Protein AF-A0A086Q172-F1 (afdb_monomer)

InterPro domains:
  IPR006786 Pinin/SDK/MemA protein [PF04696] (101-185)

pLDDT: mean 74.99, std 24.41, range [27.67, 98.06]

Radius of gyration: 37.82 Å; Cα contacts (8 Å, |Δi|>4): 2; chains: 1; bounding box: 77×48×111 Å

Sequence (189 aa):
MSESRLRQEIRKLVTEQRQLNRRLQQQRRPPGELFSLDKPEASAPSLPQKRELDASSELPQLPVQTPLGNSAEVAADRVTYSFEGEEFQVEKRPKLEAPDEKTATRNRRMFGALAGHLQRAKRQLLMEQSTDLAHKQKQQEERVAQKLAMSQKNIAKIARLEWEERRQQEQLRLEEVSTELSNKENELM

Organism: NCBI:txid943118

Mean predicted aligned error: 21.92 Å

Foldseek 3Di:
DDVVVVVVVVVVVVVVVVVVVVVVVVVPDDPDDPDDPDDDDDDDDDDDDDDDDDDDDDDDDDDDDDDDDDDDDDDDDDPPPPPPPDDPCPPPPPPDPDPDPVVVVVVCVVVVVVVVVVVVVVVVVVVVVVVVVVVVVVVVVVVVVVVVVVVVVVVVVVVVVVVVVVVVVVVVVVVVVVVVVVVVVVVVD

Structure (mmCIF, N/CA/C/O backbone):
data_AF-A0A086Q172-F1
#
_entry.id   AF-A0A086Q172-F1
#
loop_
_atom_site.group_PDB
_atom_site.id
_atom_site.type_symbol
_atom_site.label_atom_id
_atom_site.label_alt_id
_atom_site.label_comp_id
_atom_site.label_asym_id
_atom_site.label_entity_id
_atom_site.label_seq_id
_atom_site.pdbx_PDB_ins_code
_atom_site.Cartn_x
_atom_site.Cartn_y
_atom_site.Cartn_z
_atom_site.occupancy
_atom_site.B_iso_or_equiv
_atom_site.auth_seq_id
_atom_site.auth_comp_id
_atom_site.auth_asym_id
_atom_site.auth_atom_id
_atom_site.pdbx_PDB_model_num
ATOM 1 N N . MET A 1 1 ? -1.529 10.348 36.010 1.00 57.88 1 MET A N 1
ATOM 2 C CA . MET A 1 1 ? -1.080 11.341 35.004 1.00 57.88 1 MET A CA 1
ATOM 3 C C . MET A 1 1 ? -1.837 12.634 35.260 1.00 57.88 1 MET A C 1
ATOM 5 O O . MET A 1 1 ? -3.053 12.570 35.330 1.00 57.88 1 MET A O 1
ATOM 9 N N . SER A 1 2 ? -1.169 13.772 35.474 1.00 83.75 2 SER A N 1
ATOM 10 C CA . SER A 1 2 ? -1.882 15.039 35.698 1.00 83.75 2 SER A CA 1
ATOM 11 C C . SER A 1 2 ? -2.510 15.535 34.390 1.00 83.75 2 SER A C 1
ATOM 13 O O . SER A 1 2 ? -1.873 15.469 33.337 1.00 83.75 2 SER A O 1
ATOM 15 N N . GLU A 1 3 ? -3.738 16.056 34.434 1.00 87.81 3 GLU A N 1
ATOM 16 C CA . GLU A 1 3 ? -4.439 16.576 33.244 1.00 87.81 3 GLU A CA 1
ATOM 17 C C . GLU A 1 3 ? -3.629 17.637 32.485 1.00 87.81 3 GLU A C 1
ATOM 19 O O . GLU A 1 3 ? -3.693 17.742 31.261 1.00 87.81 3 GLU A O 1
ATOM 24 N N . SER A 1 4 ? -2.817 18.406 33.211 1.00 87.62 4 SER A N 1
ATOM 25 C CA . SER A 1 4 ? -1.890 19.385 32.650 1.00 87.62 4 SER A CA 1
ATOM 26 C C . SER A 1 4 ? -0.847 18.752 31.726 1.00 87.62 4 SER A C 1
ATOM 28 O O . SER A 1 4 ? -0.579 19.291 30.652 1.00 87.62 4 SER A O 1
ATOM 30 N N . ARG A 1 5 ? -0.302 17.586 32.096 1.00 89.31 5 ARG A N 1
ATOM 31 C CA . ARG A 1 5 ? 0.654 16.836 31.270 1.00 89.31 5 ARG A CA 1
ATOM 32 C C . ARG A 1 5 ? -0.03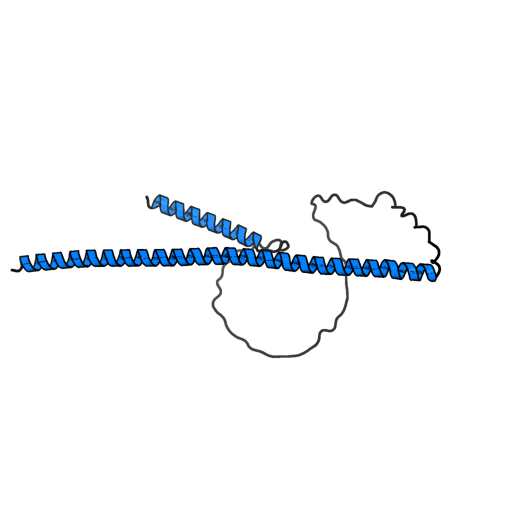8 16.247 30.048 1.00 89.31 5 ARG A C 1
ATOM 34 O O . ARG A 1 5 ? 0.473 16.408 28.950 1.00 89.31 5 ARG A O 1
ATOM 41 N N . LEU A 1 6 ? -1.244 15.696 30.207 1.00 91.19 6 LEU A N 1
ATOM 42 C CA . LEU A 1 6 ? -2.030 15.177 29.081 1.00 91.19 6 LEU A CA 1
ATOM 43 C C . LEU A 1 6 ? -2.327 16.269 28.039 1.00 91.19 6 LEU A C 1
ATOM 45 O O . LEU A 1 6 ? -2.132 16.064 26.844 1.00 91.19 6 LEU A O 1
ATOM 49 N N . ARG A 1 7 ? -2.736 17.465 28.478 1.00 92.88 7 ARG A N 1
ATOM 50 C CA . ARG A 1 7 ? -2.986 18.606 27.578 1.00 92.88 7 ARG A CA 1
ATOM 51 C C . ARG A 1 7 ? -1.714 19.080 26.868 1.00 92.88 7 ARG A C 1
ATOM 53 O O . ARG A 1 7 ? -1.791 19.509 25.717 1.00 92.88 7 ARG A O 1
ATOM 60 N N . GLN A 1 8 ? -0.556 19.013 27.525 1.00 93.62 8 GLN A N 1
ATOM 61 C CA . GLN A 1 8 ? 0.736 19.322 26.901 1.00 93.62 8 GLN A CA 1
ATOM 62 C C . GLN A 1 8 ? 1.137 18.257 25.873 1.00 93.62 8 GLN A C 1
ATOM 64 O O . GLN A 1 8 ? 1.567 18.617 24.778 1.00 93.62 8 GLN A O 1
ATOM 69 N N . GLU A 1 9 ? 0.933 16.978 26.188 1.00 95.38 9 GLU A N 1
ATOM 70 C CA . GLU A 1 9 ? 1.160 15.845 25.284 1.00 95.38 9 GLU A CA 1
ATOM 71 C C . GLU A 1 9 ? 0.301 15.977 24.019 1.00 95.38 9 GLU A C 1
ATOM 73 O O . GLU A 1 9 ? 0.814 15.922 22.906 1.00 95.38 9 GLU A O 1
ATOM 78 N N . ILE A 1 10 ? -0.995 16.266 24.181 1.00 94.81 10 ILE A N 1
ATOM 79 C CA . ILE A 1 10 ? -1.927 16.468 23.063 1.00 94.81 10 ILE A CA 1
ATOM 80 C C . ILE A 1 10 ? -1.463 17.628 22.179 1.00 94.81 10 ILE A C 1
ATOM 82 O O . ILE A 1 10 ? -1.445 17.502 20.956 1.00 94.81 10 ILE A O 1
ATOM 86 N N . ARG A 1 11 ? -1.044 18.755 22.769 1.00 96.00 11 ARG A N 1
ATOM 87 C CA . ARG A 1 11 ? -0.521 19.891 21.990 1.00 96.00 11 ARG A CA 1
ATOM 88 C C . ARG A 1 11 ? 0.730 19.506 21.202 1.00 96.00 11 ARG A C 1
ATOM 90 O O . ARG A 1 11 ? 0.803 19.837 20.021 1.00 96.00 11 ARG A O 1
ATOM 97 N N . LYS A 1 12 ? 1.671 18.786 21.822 1.00 96.88 12 LYS A N 1
ATOM 98 C CA . LYS A 1 12 ? 2.878 18.285 21.144 1.00 96.88 12 LYS A CA 1
ATOM 99 C C . LYS A 1 12 ? 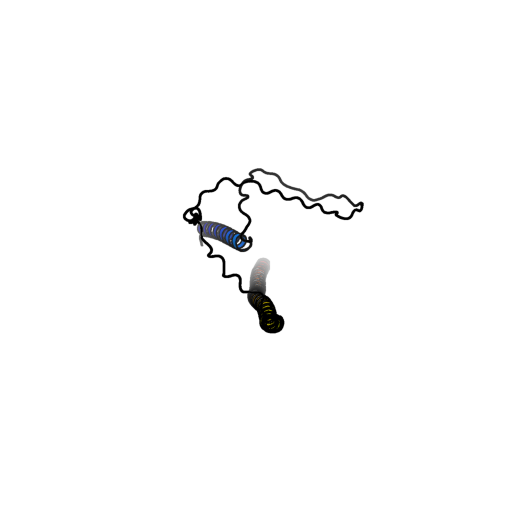2.515 17.366 19.977 1.00 96.88 12 LYS A C 1
ATOM 101 O O . LYS A 1 12 ? 2.917 17.642 18.847 1.00 96.88 12 LYS A O 1
ATOM 106 N N . LEU A 1 13 ? 1.659 16.374 20.207 1.00 96.75 13 LEU A N 1
ATOM 107 C CA . LEU A 1 13 ? 1.215 15.436 19.172 1.00 96.75 13 LEU A CA 1
ATOM 108 C C . LEU A 1 13 ? 0.495 16.140 18.012 1.00 96.75 13 LEU A C 1
ATOM 110 O O . LEU A 1 13 ? 0.742 15.825 16.850 1.00 96.75 13 LEU A O 1
ATOM 114 N N . VAL A 1 14 ? -0.338 17.146 18.291 1.00 96.94 14 VAL A N 1
ATOM 115 C CA . VAL A 1 14 ? -0.997 17.951 17.247 1.00 96.94 14 VAL A CA 1
ATOM 116 C C . VAL A 1 14 ? 0.027 18.738 16.422 1.00 96.94 14 VAL A C 1
ATOM 118 O O . VAL A 1 14 ? -0.105 18.834 15.198 1.00 96.94 14 VAL A O 1
ATOM 121 N N . THR A 1 15 ? 1.065 19.296 17.054 1.00 95.88 15 THR A N 1
ATOM 122 C CA . THR A 1 15 ? 2.131 19.998 16.322 1.00 95.88 15 THR A CA 1
ATOM 123 C C . THR A 1 15 ? 2.968 19.051 15.465 1.00 95.88 15 THR A C 1
ATOM 125 O O . THR A 1 15 ? 3.235 19.368 14.304 1.00 95.88 15 THR A O 1
ATOM 128 N N . GLU A 1 16 ? 3.305 17.869 15.978 1.00 96.44 16 GLU A N 1
AT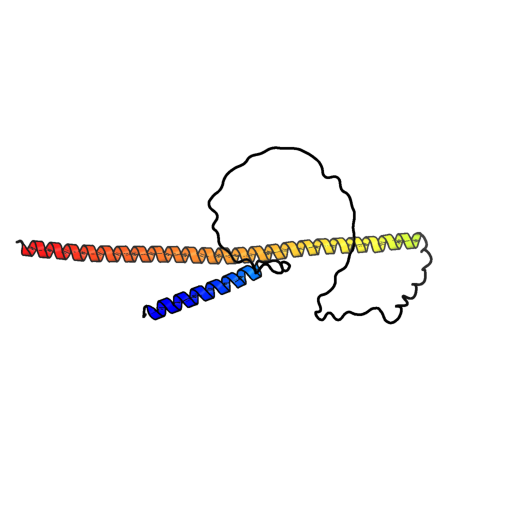OM 129 C CA . GLU A 1 16 ? 4.032 16.836 15.236 1.00 96.44 16 GLU A CA 1
ATOM 130 C C . GLU A 1 16 ? 3.214 16.327 14.048 1.00 96.44 16 GLU A C 1
ATOM 132 O O . GLU A 1 16 ? 3.714 16.273 12.925 1.00 96.44 16 GLU A O 1
ATOM 137 N N . GLN A 1 17 ? 1.921 16.063 14.247 1.00 94.75 17 GLN A N 1
ATOM 138 C CA . GLN A 1 17 ? 1.023 15.639 13.175 1.00 94.75 17 GLN A CA 1
ATOM 139 C C . GLN A 1 17 ? 0.923 16.695 12.064 1.00 94.75 17 GLN A C 1
ATOM 141 O O . GLN A 1 17 ? 0.958 16.355 10.879 1.00 94.75 17 GLN A O 1
ATOM 146 N N . ARG A 1 18 ? 0.853 17.989 12.413 1.00 94.69 18 ARG A N 1
ATOM 147 C CA . ARG A 1 18 ? 0.876 19.078 11.419 1.00 94.69 18 ARG A CA 1
ATOM 148 C C . ARG A 1 18 ? 2.189 19.116 10.640 1.00 94.69 18 ARG A C 1
ATOM 150 O O . ARG A 1 18 ? 2.161 19.309 9.425 1.00 94.69 18 ARG A O 1
ATOM 157 N N . GLN A 1 19 ? 3.326 18.927 11.306 1.00 94.75 19 GLN A N 1
ATOM 158 C CA . GLN A 1 19 ? 4.632 18.891 10.641 1.00 94.75 19 GLN A CA 1
ATOM 159 C C . GLN A 1 19 ? 4.766 17.685 9.705 1.00 94.75 19 GLN A C 1
ATOM 161 O O . GLN A 1 19 ? 5.226 17.838 8.573 1.00 94.75 19 GLN A O 1
ATOM 166 N N . LEU A 1 20 ? 4.314 16.506 10.137 1.00 94.06 20 LEU A N 1
ATOM 167 C CA . LEU A 1 20 ? 4.306 15.298 9.312 1.00 94.06 20 LEU A CA 1
ATOM 168 C C . LEU A 1 20 ? 3.402 15.460 8.087 1.00 94.06 20 LEU A C 1
ATOM 170 O O . LEU A 1 20 ? 3.830 15.149 6.978 1.00 94.06 20 LEU A O 1
ATOM 174 N N . ASN A 1 21 ? 2.207 16.034 8.253 1.00 92.19 21 ASN A N 1
ATOM 175 C CA . ASN A 1 21 ? 1.320 16.336 7.129 1.00 92.19 21 ASN A CA 1
ATOM 176 C C . ASN A 1 21 ? 1.948 17.327 6.139 1.00 92.19 21 ASN A C 1
ATOM 178 O O . ASN A 1 21 ? 1.853 17.113 4.933 1.00 92.19 21 ASN A O 1
ATOM 182 N N . ARG A 1 22 ? 2.652 18.365 6.616 1.00 88.81 22 ARG A N 1
ATOM 183 C CA . ARG A 1 22 ? 3.398 19.284 5.735 1.00 88.81 22 ARG A CA 1
ATOM 184 C C . ARG A 1 22 ? 4.485 18.559 4.941 1.00 88.81 22 ARG A C 1
ATOM 186 O O . ARG A 1 22 ? 4.576 18.758 3.734 1.00 88.81 22 ARG A O 1
ATOM 193 N N . ARG A 1 23 ? 5.270 17.687 5.582 1.00 89.38 23 ARG A N 1
ATOM 194 C CA . ARG A 1 23 ? 6.308 16.890 4.899 1.00 89.38 23 ARG A CA 1
ATOM 195 C C . ARG A 1 23 ? 5.710 15.946 3.857 1.00 89.38 23 ARG A C 1
ATOM 197 O O . ARG A 1 23 ? 6.246 15.815 2.763 1.00 89.38 23 ARG A O 1
ATOM 204 N N . LEU A 1 24 ? 4.580 15.320 4.172 1.00 87.44 24 LEU A N 1
ATOM 205 C CA . LEU A 1 24 ? 3.909 14.387 3.269 1.00 87.44 24 LEU A CA 1
ATOM 206 C C . LEU A 1 24 ? 3.298 15.108 2.056 1.00 87.44 24 LEU A C 1
ATOM 208 O O . LEU A 1 24 ? 3.346 14.594 0.942 1.00 87.44 24 LEU A O 1
ATOM 212 N N . GLN A 1 25 ? 2.795 16.331 2.247 1.00 80.31 25 GLN A N 1
ATOM 213 C CA . GLN A 1 25 ? 2.356 17.203 1.152 1.00 80.31 25 GLN A CA 1
ATOM 214 C C . GLN A 1 25 ? 3.525 17.681 0.281 1.00 80.31 25 GLN A C 1
ATOM 216 O O . GLN A 1 25 ? 3.387 17.728 -0.937 1.00 80.31 25 GLN A O 1
ATOM 221 N N . GLN A 1 26 ? 4.685 17.977 0.877 1.00 76.06 26 GLN A N 1
ATOM 222 C CA . GLN A 1 26 ? 5.902 18.327 0.134 1.00 76.06 26 GLN A CA 1
ATOM 223 C C . GLN A 1 26 ? 6.423 17.159 -0.714 1.00 76.06 26 GLN A C 1
ATOM 225 O O . GLN A 1 26 ? 6.884 17.384 -1.824 1.00 76.06 26 GLN A O 1
ATOM 230 N N . GLN A 1 27 ? 6.294 15.915 -0.241 1.00 71.06 27 GLN A N 1
ATOM 231 C CA . GLN A 1 27 ? 6.660 14.720 -1.016 1.00 71.06 27 GLN A CA 1
ATOM 232 C C . GLN A 1 27 ? 5.668 14.389 -2.143 1.00 71.06 27 GLN A C 1
ATOM 234 O O . GLN A 1 27 ? 6.033 13.702 -3.092 1.00 71.06 27 GLN A O 1
ATOM 239 N N . ARG A 1 28 ? 4.413 14.849 -2.039 1.00 64.38 28 ARG A N 1
ATOM 240 C CA . ARG A 1 28 ? 3.369 14.629 -3.054 1.00 64.38 28 ARG A CA 1
ATOM 241 C C . ARG A 1 28 ? 3.310 15.707 -4.136 1.00 64.38 28 ARG A C 1
ATOM 243 O O . ARG A 1 28 ? 2.594 15.509 -5.113 1.00 64.38 28 ARG A O 1
ATOM 250 N N . ARG A 1 29 ? 4.018 16.832 -3.988 1.00 50.56 29 ARG A N 1
ATOM 251 C CA . ARG A 1 29 ? 4.082 17.849 -5.044 1.00 50.56 29 ARG A CA 1
ATOM 252 C C . ARG A 1 29 ? 5.172 17.483 -6.058 1.00 50.56 29 ARG A C 1
ATOM 254 O O . ARG A 1 29 ? 6.302 17.231 -5.641 1.00 50.56 29 ARG A O 1
ATOM 261 N N . PRO A 1 30 ? 4.869 17.451 -7.368 1.00 46.50 30 PRO A N 1
ATOM 262 C CA . PRO A 1 30 ? 5.903 17.317 -8.385 1.00 46.50 30 PRO A CA 1
ATOM 263 C C . PRO A 1 30 ? 6.864 18.518 -8.298 1.00 46.50 30 PRO A C 1
ATOM 265 O O . PRO A 1 30 ? 6.436 19.623 -7.945 1.00 46.50 30 PRO A O 1
ATOM 268 N N . PRO A 1 31 ? 8.163 18.332 -8.586 1.00 46.12 31 PRO A N 1
ATOM 269 C CA . PRO A 1 31 ? 9.143 19.407 -8.523 1.00 46.12 31 PRO A CA 1
ATOM 270 C C . PRO A 1 31 ? 8.872 20.373 -9.684 1.00 46.12 31 PRO A C 1
ATOM 272 O O . PRO A 1 31 ? 9.278 20.114 -10.812 1.00 46.12 31 PRO A O 1
ATOM 275 N N . GLY A 1 32 ? 8.130 21.454 -9.433 1.00 49.00 32 GLY A N 1
ATOM 276 C CA . GLY A 1 32 ? 7.813 22.435 -10.475 1.00 49.00 32 GLY A CA 1
ATOM 277 C C . GLY A 1 32 ? 6.898 23.594 -10.080 1.00 49.00 32 GLY A C 1
ATOM 278 O O . GLY A 1 32 ? 7.011 24.658 -10.675 1.00 49.00 32 GLY A O 1
ATOM 279 N N . GLU A 1 33 ? 6.043 23.463 -9.063 1.00 46.56 33 GLU A N 1
ATOM 280 C CA . GLU A 1 33 ? 5.156 24.570 -8.671 1.00 46.56 33 GLU A CA 1
ATOM 281 C C . GLU A 1 33 ? 5.748 25.388 -7.521 1.00 46.56 33 GLU A C 1
ATOM 283 O O . GLU A 1 33 ? 5.563 25.116 -6.331 1.00 46.56 33 GLU A O 1
ATOM 288 N N . LEU A 1 34 ? 6.505 26.406 -7.919 1.00 47.47 34 LEU A N 1
ATOM 289 C CA . LEU A 1 34 ? 6.898 27.525 -7.081 1.00 47.47 34 LEU A CA 1
ATOM 290 C C . LEU A 1 34 ? 5.658 28.359 -6.711 1.00 47.47 34 LEU A C 1
ATOM 292 O O . LEU A 1 34 ? 4.955 28.856 -7.578 1.00 47.47 34 LEU A O 1
ATOM 296 N N . PHE A 1 35 ? 5.461 28.515 -5.401 1.00 42.03 35 PHE A N 1
ATOM 297 C CA . PHE A 1 35 ? 4.709 29.568 -4.710 1.00 42.03 35 PHE A CA 1
ATOM 298 C C . PHE A 1 35 ? 3.233 29.816 -5.078 1.00 42.03 35 PHE A C 1
ATOM 300 O O . PHE A 1 35 ? 2.871 30.415 -6.080 1.00 42.03 35 PHE A O 1
ATOM 307 N N . SER A 1 36 ? 2.374 29.535 -4.099 1.00 36.31 36 SER A N 1
ATOM 308 C CA . SER A 1 36 ? 1.265 30.426 -3.738 1.00 36.31 36 SER A CA 1
ATOM 309 C C . SER A 1 36 ? 1.063 30.329 -2.229 1.00 36.31 36 SER A C 1
ATOM 311 O O . SER A 1 36 ? 0.204 29.605 -1.729 1.00 36.31 36 SER A O 1
ATOM 313 N N . LEU A 1 37 ? 1.947 31.002 -1.495 1.00 48.59 37 LEU A N 1
ATOM 314 C CA . LEU A 1 37 ? 1.669 31.450 -0.140 1.00 48.59 37 LEU A CA 1
ATOM 315 C C . LEU A 1 37 ? 1.483 32.959 -0.253 1.00 48.59 37 LEU A C 1
ATOM 317 O O . LEU A 1 37 ? 2.464 33.682 -0.221 1.00 48.59 37 LEU A O 1
ATOM 321 N N . ASP A 1 38 ? 0.251 33.371 -0.536 1.00 42.94 38 ASP A N 1
ATOM 322 C CA . ASP A 1 38 ? -0.362 34.577 0.019 1.00 42.94 38 ASP A CA 1
ATOM 323 C C . ASP A 1 38 ? -1.797 34.695 -0.495 1.00 42.94 38 ASP A C 1
ATOM 325 O O . ASP A 1 38 ? -2.062 35.090 -1.628 1.00 42.94 38 ASP A O 1
ATOM 329 N N . LYS A 1 39 ? -2.747 34.339 0.373 1.00 32.75 39 LYS A N 1
ATOM 330 C CA . LYS A 1 39 ? -4.047 35.005 0.406 1.00 32.75 39 LYS A CA 1
ATOM 331 C C . LYS A 1 39 ? -4.615 34.920 1.827 1.00 32.75 39 LYS A C 1
ATOM 333 O O . LYS A 1 39 ? -4.915 33.813 2.282 1.00 32.75 39 LYS A O 1
ATOM 338 N N . PRO A 1 40 ? -4.719 36.041 2.561 1.00 52.12 40 PRO A N 1
ATOM 339 C CA . PRO A 1 40 ? -5.592 36.129 3.717 1.00 52.12 40 PRO A CA 1
ATOM 340 C C . PRO A 1 40 ? -7.039 36.351 3.241 1.00 52.12 40 PRO A C 1
ATOM 342 O O . PRO A 1 40 ? -7.278 36.619 2.070 1.00 52.12 40 PRO A O 1
ATOM 345 N N . GLU A 1 41 ? -7.971 36.271 4.186 1.00 31.97 41 GLU A N 1
ATOM 346 C CA . GLU A 1 41 ? -9.423 36.485 4.064 1.00 31.97 41 GLU A CA 1
ATOM 347 C C . GLU A 1 41 ? -10.297 35.254 3.795 1.00 31.97 41 GLU A C 1
ATOM 349 O O . GLU A 1 41 ? -10.439 34.730 2.694 1.00 31.97 41 GLU A O 1
ATOM 354 N N . ALA A 1 42 ? -10.902 34.810 4.900 1.00 40.50 42 ALA A N 1
ATOM 355 C CA . ALA A 1 42 ? -12.348 34.754 5.089 1.00 40.50 42 ALA A CA 1
ATOM 356 C C . ALA A 1 42 ? -13.209 34.667 3.818 1.00 40.50 42 ALA A C 1
ATOM 358 O O . ALA A 1 42 ? -13.403 35.645 3.111 1.00 40.50 42 ALA A O 1
ATOM 359 N N . SER A 1 43 ? -13.855 33.525 3.616 1.00 36.12 43 SER A N 1
ATOM 360 C CA . SER A 1 43 ? -15.305 33.374 3.797 1.00 36.12 43 SER A CA 1
ATOM 361 C C . SER A 1 43 ? -15.710 31.983 3.301 1.00 36.12 43 SER A C 1
ATOM 363 O O . SER A 1 43 ? -15.089 31.419 2.401 1.00 36.12 43 SER A O 1
ATOM 365 N N . ALA A 1 44 ? -16.705 31.394 3.955 1.00 46.62 44 ALA A N 1
ATOM 366 C CA . ALA A 1 44 ? -17.217 30.053 3.687 1.00 46.62 44 ALA A CA 1
ATOM 367 C C . ALA A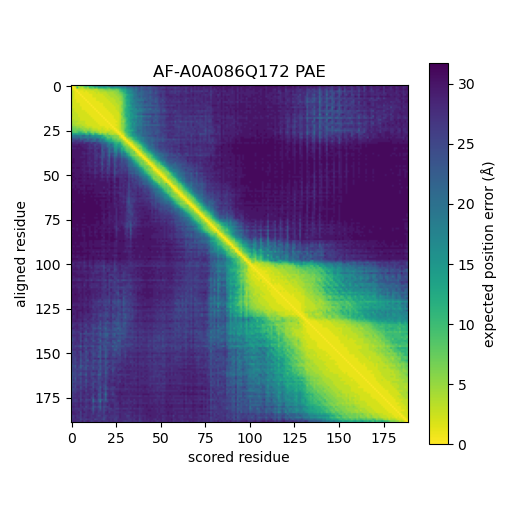 1 44 ? -17.686 29.864 2.229 1.00 46.62 44 ALA A C 1
ATOM 369 O O . ALA A 1 44 ? -18.050 30.837 1.571 1.00 46.62 44 ALA A O 1
ATOM 370 N N . PRO A 1 45 ? -17.832 28.606 1.772 1.00 40.38 45 PRO A N 1
ATOM 371 C CA . PRO A 1 45 ? -18.877 28.329 0.800 1.00 40.38 45 PRO A CA 1
ATOM 372 C C . PRO A 1 45 ? -19.774 27.161 1.220 1.00 40.38 45 PRO A C 1
ATOM 374 O O . PRO A 1 45 ? -19.349 26.038 1.488 1.00 40.38 45 PRO A O 1
ATOM 377 N N . SER A 1 46 ? -21.055 27.500 1.246 1.00 34.75 46 SER A N 1
ATOM 378 C CA . SER A 1 46 ? -22.233 26.649 1.200 1.00 34.75 46 SER A CA 1
ATOM 379 C C . SER A 1 46 ? -22.315 25.798 -0.078 1.00 34.75 46 SER A C 1
ATOM 381 O O . SER A 1 46 ? -21.727 26.121 -1.107 1.00 34.75 46 SER A O 1
ATOM 383 N N . LEU A 1 47 ? -23.111 24.732 0.024 1.00 36.69 47 LEU A N 1
ATOM 384 C CA . LEU A 1 47 ? -23.508 23.749 -0.994 1.00 36.69 47 LEU A CA 1
ATOM 385 C C . LEU A 1 47 ? -24.207 24.331 -2.267 1.00 36.69 47 LEU A C 1
ATOM 387 O O . LEU A 1 47 ? -24.506 25.523 -2.311 1.00 36.69 47 LEU A O 1
ATOM 391 N N . PRO A 1 48 ? -24.466 23.495 -3.305 1.00 49.69 48 PRO A N 1
ATOM 392 C CA . PRO A 1 48 ? -24.333 23.811 -4.730 1.00 49.69 48 PRO A CA 1
ATOM 393 C C . PRO A 1 48 ? -25.668 24.047 -5.450 1.00 49.69 48 PRO A C 1
ATOM 395 O O . PRO A 1 48 ? -26.683 23.471 -5.067 1.00 49.69 48 PRO A O 1
ATOM 398 N N . GLN A 1 49 ? -25.654 24.761 -6.583 1.00 32.88 49 GLN A N 1
ATOM 399 C CA . GLN A 1 49 ? -26.757 24.723 -7.554 1.00 32.88 49 GLN A CA 1
ATOM 400 C C . GLN A 1 49 ? -26.300 24.878 -9.017 1.00 32.88 49 GLN A C 1
ATOM 402 O O . GLN A 1 49 ? -25.724 25.887 -9.404 1.00 32.88 49 GLN A O 1
ATOM 407 N N . LYS A 1 50 ? -26.630 23.834 -9.795 1.00 36.38 50 LYS A N 1
ATOM 408 C CA . LYS A 1 50 ? -27.328 23.821 -11.099 1.00 36.38 50 LYS A CA 1
ATOM 409 C C . LYS A 1 50 ? -26.975 24.863 -12.178 1.00 36.38 50 LYS A C 1
ATOM 411 O O . LYS A 1 50 ? -27.272 26.041 -12.016 1.00 36.38 50 LYS A O 1
ATOM 416 N N . ARG A 1 51 ? -26.584 24.344 -13.353 1.00 31.42 51 ARG A N 1
ATOM 417 C CA . ARG A 1 51 ? -27.135 24.582 -14.720 1.00 31.42 51 ARG A CA 1
ATOM 418 C C . ARG A 1 51 ? -26.238 23.816 -15.708 1.00 31.42 51 ARG A C 1
ATOM 420 O O . ARG A 1 51 ? -25.031 24.001 -15.675 1.00 31.42 51 ARG A O 1
ATOM 427 N N . GLU A 1 52 ? -26.686 22.691 -16.257 1.00 30.80 52 GLU A N 1
ATOM 428 C CA . GLU A 1 52 ? -27.522 22.506 -17.464 1.00 30.80 52 GLU A CA 1
ATOM 429 C C . GLU A 1 52 ? -26.865 22.921 -18.791 1.00 30.80 52 GLU A C 1
ATOM 431 O O . GLU A 1 52 ? -26.175 23.931 -18.885 1.00 30.80 52 GLU A O 1
ATOM 436 N N . LEU A 1 53 ? -27.057 22.017 -19.754 1.00 37.78 53 LEU A N 1
ATOM 437 C CA . LEU A 1 53 ? -26.426 21.833 -21.058 1.00 37.78 53 LEU A CA 1
ATOM 438 C C . LEU A 1 53 ? -26.888 22.855 -22.109 1.00 37.78 53 LEU A C 1
ATOM 440 O O . LEU A 1 53 ? -28.025 23.304 -22.052 1.00 37.78 53 LEU A O 1
ATOM 444 N N . ASP A 1 54 ? -26.011 23.162 -23.073 1.00 27.67 54 ASP A N 1
ATOM 445 C CA . ASP A 1 54 ? -26.188 22.934 -24.530 1.00 27.67 54 ASP A CA 1
ATOM 446 C C . ASP A 1 54 ? -25.153 23.781 -25.309 1.00 27.67 54 ASP A C 1
ATOM 448 O O . ASP A 1 54 ? -24.999 24.974 -25.073 1.00 27.67 54 ASP A O 1
ATOM 452 N N . ALA A 1 55 ? -24.196 23.173 -26.019 1.00 32.84 55 ALA A N 1
ATOM 453 C CA . ALA A 1 55 ? -24.264 22.596 -27.371 1.00 32.84 55 ALA A CA 1
ATOM 454 C C . ALA A 1 55 ? -23.948 23.622 -28.483 1.00 32.84 55 ALA A C 1
ATOM 456 O O . ALA A 1 55 ? -24.783 24.453 -28.822 1.00 32.84 55 ALA A O 1
ATOM 457 N N . SER A 1 56 ? -22.737 23.520 -29.053 1.00 33.25 56 SER A N 1
ATOM 458 C CA . SER A 1 56 ? -22.346 23.746 -30.469 1.00 33.25 56 SER A CA 1
ATOM 459 C C . SER A 1 56 ? -20.816 23.593 -30.558 1.00 33.25 56 SER A C 1
ATOM 461 O O . SER A 1 56 ? -20.084 24.309 -29.887 1.00 33.25 56 SER A O 1
ATOM 463 N N . SER A 1 57 ? -20.308 22.482 -31.098 1.00 36.06 57 SER A N 1
ATOM 464 C CA . SER A 1 57 ? -19.821 22.370 -32.486 1.00 36.06 57 SER A CA 1
ATOM 465 C C . SER A 1 57 ? -18.799 23.443 -32.860 1.00 36.06 57 SER A C 1
ATOM 467 O O . SER A 1 57 ? -19.201 24.557 -33.152 1.00 36.06 57 SER A O 1
ATOM 469 N N . GLU A 1 58 ? -17.508 23.084 -32.900 1.00 30.42 58 GLU A N 1
ATOM 470 C CA . GLU A 1 58 ? -16.620 23.288 -34.062 1.00 30.42 58 GLU A CA 1
ATOM 471 C C . GLU A 1 58 ? -15.186 22.781 -33.788 1.00 30.42 58 GLU A C 1
ATOM 473 O O . GLU A 1 58 ? -14.659 22.850 -32.680 1.00 30.42 58 GLU A O 1
ATOM 478 N N . LEU A 1 59 ? -14.590 22.184 -34.823 1.00 36.19 59 LEU A N 1
ATOM 479 C CA . LEU A 1 59 ? -13.245 2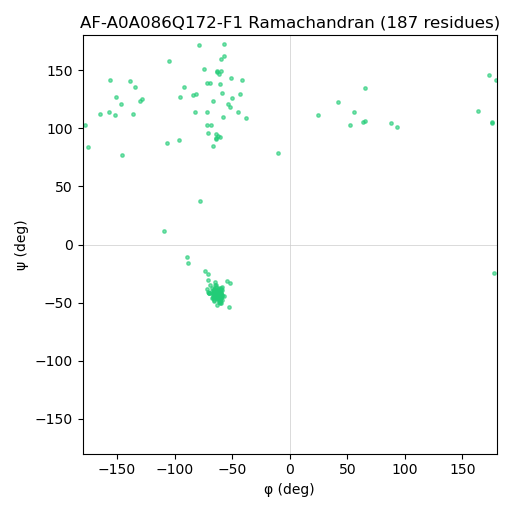1.597 -34.869 1.00 36.19 59 LEU A CA 1
ATOM 480 C C . LEU A 1 59 ? -12.137 22.649 -34.650 1.00 36.19 59 LEU A C 1
ATOM 482 O O . LEU A 1 59 ? -12.283 23.777 -35.117 1.00 36.19 59 LEU A O 1
ATOM 486 N N . PRO A 1 60 ? -10.975 22.296 -34.066 1.00 34.44 60 PRO A N 1
ATOM 487 C CA . PRO A 1 60 ? -9.865 23.233 -33.945 1.00 34.44 60 PRO A CA 1
ATOM 488 C C . PRO A 1 60 ? -9.040 23.297 -35.242 1.00 34.44 60 PRO A C 1
ATOM 490 O O . PRO A 1 60 ? -8.360 22.340 -35.618 1.00 34.44 60 PRO A O 1
ATOM 493 N N . GLN A 1 61 ? -9.059 24.458 -35.901 1.00 36.66 61 GLN A N 1
ATOM 494 C CA . GLN A 1 61 ? -8.008 24.879 -36.828 1.00 36.66 61 GLN A CA 1
ATOM 495 C C . GLN A 1 61 ? -6.834 25.472 -36.036 1.00 36.66 61 GLN A C 1
ATOM 497 O O . GLN A 1 61 ? -7.006 26.346 -35.189 1.00 36.66 61 GLN A O 1
ATOM 502 N N . LEU A 1 62 ? -5.629 24.985 -36.332 1.00 43.06 62 LEU A N 1
ATOM 503 C CA . LEU A 1 62 ? -4.361 25.592 -35.924 1.00 43.06 62 LEU A CA 1
ATOM 504 C C . LEU A 1 62 ? -4.251 27.021 -36.480 1.00 43.06 62 LEU A C 1
ATOM 506 O O . LEU A 1 62 ? -4.644 27.265 -37.622 1.00 43.06 62 LEU A O 1
ATOM 510 N N . PRO A 1 63 ? -3.554 27.911 -35.760 1.00 37.47 63 PRO A N 1
ATOM 511 C CA . PRO A 1 63 ? -2.366 28.464 -36.394 1.00 37.47 63 PRO A CA 1
ATOM 512 C C . PRO A 1 63 ? -1.150 28.497 -35.466 1.00 37.47 63 PRO A C 1
ATOM 514 O O . PRO A 1 63 ? -1.185 28.913 -34.311 1.00 37.47 63 PRO A O 1
ATOM 517 N N . VAL A 1 64 ? -0.039 28.071 -36.057 1.00 40.47 64 VAL A N 1
ATOM 518 C CA . VAL A 1 64 ? 1.332 28.334 -35.633 1.00 40.47 64 VAL A CA 1
ATOM 519 C C . VAL A 1 64 ? 1.564 29.843 -35.611 1.00 40.47 64 VAL A C 1
ATOM 521 O O . VAL A 1 64 ? 1.316 30.496 -36.621 1.00 40.47 64 VAL A O 1
ATOM 524 N N . GLN A 1 65 ? 2.101 30.367 -34.507 1.00 37.69 65 GLN A N 1
ATOM 525 C CA . GLN A 1 65 ? 2.989 31.534 -34.504 1.00 37.69 65 GLN A CA 1
ATOM 526 C C . GLN A 1 65 ? 3.715 31.646 -33.154 1.00 37.69 65 GLN A C 1
ATOM 528 O O . GLN A 1 65 ? 3.121 31.892 -32.110 1.00 37.69 65 GLN A O 1
ATOM 533 N N . THR A 1 66 ? 5.028 31.429 -33.190 1.00 42.06 66 THR A N 1
ATOM 534 C CA . THR A 1 66 ? 5.989 31.836 -32.156 1.00 42.06 66 THR A CA 1
ATOM 535 C C . THR A 1 66 ? 6.020 33.360 -32.025 1.00 42.06 66 THR A C 1
ATOM 537 O O . THR A 1 66 ? 5.940 34.044 -33.046 1.00 42.06 66 THR A O 1
ATOM 540 N N . PRO A 1 67 ? 6.289 33.891 -30.822 1.00 41.00 67 PRO A N 1
ATOM 541 C CA . PRO A 1 67 ? 7.512 34.684 -30.719 1.00 41.00 67 PRO A CA 1
ATOM 542 C C . PRO A 1 67 ? 8.300 34.449 -29.423 1.00 41.00 67 PRO A C 1
ATOM 544 O O . PRO A 1 67 ? 7.769 34.319 -28.323 1.00 41.00 67 PRO A O 1
ATOM 547 N N . LEU A 1 68 ? 9.615 34.426 -29.614 1.00 40.28 68 LEU A N 1
ATOM 548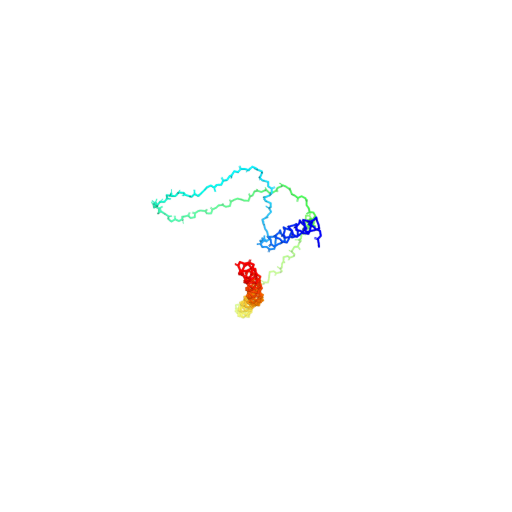 C CA . LEU A 1 68 ? 10.659 34.579 -28.612 1.00 40.28 68 LEU A CA 1
ATOM 549 C C . LEU A 1 68 ? 10.643 36.033 -28.099 1.00 40.28 68 LEU A C 1
ATOM 551 O O . LEU A 1 68 ? 10.530 36.949 -28.913 1.00 40.28 68 LEU A O 1
ATOM 555 N N . GLY A 1 69 ? 10.803 36.265 -26.792 1.00 31.20 69 GLY A N 1
ATOM 556 C CA . GLY A 1 69 ? 10.890 37.629 -26.260 1.00 31.20 69 GLY A CA 1
ATOM 557 C C . GLY A 1 69 ? 11.184 37.732 -24.762 1.00 31.20 69 GLY A C 1
ATOM 558 O O . GLY A 1 69 ? 10.276 37.933 -23.971 1.00 31.20 69 GLY A O 1
ATOM 559 N N . ASN A 1 70 ? 12.476 37.651 -24.438 1.00 33.88 70 ASN A N 1
ATOM 560 C CA . ASN A 1 70 ? 13.199 38.332 -23.355 1.00 33.88 70 ASN A CA 1
ATOM 561 C C . ASN A 1 70 ? 12.832 38.053 -21.887 1.00 33.88 70 ASN A C 1
ATOM 563 O O . ASN A 1 70 ? 11.892 38.596 -21.314 1.00 33.88 70 ASN A O 1
ATOM 567 N N . SER A 1 71 ? 13.718 37.287 -21.247 1.00 36.59 71 SER A N 1
ATOM 568 C CA . SER A 1 71 ? 13.905 37.239 -19.799 1.00 36.59 71 SER A CA 1
ATOM 569 C C . SER A 1 71 ? 14.976 38.244 -19.362 1.00 36.59 71 SER A C 1
ATOM 571 O O . SER A 1 71 ? 16.049 38.297 -19.954 1.00 36.59 71 SER A O 1
ATOM 573 N N . ALA A 1 72 ? 14.693 38.972 -18.288 1.00 37.72 72 ALA A N 1
ATOM 574 C CA . ALA A 1 72 ? 15.631 39.712 -17.446 1.00 37.72 72 ALA A CA 1
ATOM 575 C C . ALA A 1 72 ? 14.985 39.724 -16.046 1.00 37.72 72 ALA A C 1
ATOM 577 O O . ALA A 1 72 ? 13.805 40.039 -15.951 1.00 37.72 72 ALA A O 1
ATOM 578 N N . GLU A 1 73 ? 15.569 39.337 -14.917 1.00 38.16 73 GLU A N 1
ATOM 579 C CA . GLU A 1 73 ? 16.864 38.793 -14.508 1.00 38.16 73 GLU A CA 1
ATOM 580 C C . GLU A 1 73 ? 16.588 38.042 -13.185 1.00 38.16 73 GLU A C 1
ATOM 582 O O . GLU A 1 73 ? 15.819 38.532 -12.359 1.00 38.16 73 GLU A O 1
ATOM 587 N N . VAL A 1 74 ? 17.218 36.889 -12.935 1.00 39.94 74 VAL A N 1
ATOM 588 C CA . VAL A 1 74 ? 17.425 36.395 -11.559 1.00 39.94 74 VAL A CA 1
ATOM 589 C C . VAL A 1 74 ? 18.855 35.887 -11.453 1.00 39.94 74 VAL A C 1
ATOM 591 O O . VAL A 1 74 ? 19.229 34.889 -12.070 1.00 39.94 74 VAL A O 1
ATOM 594 N N . ALA A 1 75 ? 19.641 36.605 -10.656 1.00 47.78 75 ALA A N 1
ATOM 595 C CA . ALA A 1 75 ? 20.985 36.251 -10.245 1.00 47.78 75 ALA A CA 1
ATOM 596 C C . ALA A 1 75 ? 20.948 35.089 -9.239 1.00 47.78 75 ALA A C 1
ATOM 598 O O . ALA A 1 75 ? 20.460 35.236 -8.121 1.00 47.78 75 ALA A O 1
ATOM 599 N N . ALA A 1 76 ? 21.480 33.938 -9.643 1.00 46.88 76 ALA A N 1
ATOM 600 C CA . ALA A 1 76 ? 21.967 32.895 -8.748 1.00 46.88 76 ALA A CA 1
ATOM 601 C C . ALA A 1 76 ? 22.980 32.038 -9.518 1.00 46.88 76 ALA A C 1
ATOM 603 O O . ALA A 1 76 ? 22.610 31.382 -10.492 1.00 46.88 76 ALA A O 1
ATOM 604 N N . ASP A 1 77 ? 24.239 32.111 -9.079 1.00 47.84 77 ASP A N 1
ATOM 605 C CA . ASP A 1 77 ? 25.430 31.336 -9.460 1.00 47.84 77 ASP A CA 1
ATOM 606 C C . ASP A 1 77 ? 25.185 30.103 -10.343 1.00 47.84 77 ASP A C 1
ATOM 608 O O . ASP A 1 77 ? 25.242 28.947 -9.915 1.00 47.84 77 ASP A O 1
ATOM 612 N N . ARG A 1 78 ? 24.988 30.345 -11.636 1.00 42.62 78 ARG A N 1
ATOM 613 C CA . ARG A 1 78 ? 25.398 29.395 -12.659 1.00 42.62 78 ARG A CA 1
ATOM 614 C C . ARG A 1 78 ? 26.758 29.867 -13.114 1.00 42.62 78 ARG A C 1
ATOM 616 O O . ARG A 1 78 ? 26.904 31.020 -13.500 1.00 42.62 78 ARG A O 1
ATOM 623 N N . VAL A 1 79 ? 27.742 28.975 -13.084 1.00 49.31 79 VAL A N 1
ATOM 624 C CA . VAL A 1 79 ? 28.954 29.155 -13.880 1.00 49.31 79 VAL A CA 1
ATOM 625 C C . VAL A 1 79 ? 28.492 29.203 -15.332 1.00 49.31 79 VAL A C 1
ATOM 627 O O . VAL A 1 79 ? 28.261 28.178 -15.975 1.00 49.31 79 VAL A O 1
ATOM 630 N N . THR A 1 80 ? 28.242 30.414 -15.810 1.00 46.75 80 THR A N 1
ATOM 631 C CA . THR A 1 80 ? 27.981 30.705 -17.205 1.00 46.75 80 THR A CA 1
ATOM 632 C C . THR A 1 80 ? 29.326 30.535 -17.883 1.00 46.75 80 THR A C 1
ATOM 634 O O . THR A 1 80 ? 30.210 31.373 -17.731 1.00 46.75 80 THR A O 1
ATOM 637 N N . TYR A 1 81 ? 29.525 29.418 -18.579 1.00 53.53 81 TYR A N 1
ATOM 638 C CA . TYR A 1 81 ? 30.591 29.355 -19.569 1.00 53.53 81 TYR A CA 1
ATOM 639 C C . TYR A 1 81 ? 30.230 30.378 -20.649 1.00 53.53 81 TYR A C 1
ATOM 641 O O . TYR A 1 81 ? 29.402 30.110 -21.520 1.00 53.53 81 TYR A O 1
ATOM 649 N N . SER A 1 82 ? 30.784 31.584 -20.530 1.00 53.84 82 SER A N 1
ATOM 650 C CA . SER A 1 82 ? 30.721 32.612 -21.556 1.00 53.84 82 SER A CA 1
ATOM 651 C C . SER A 1 82 ? 31.558 32.131 -22.734 1.00 53.84 82 SER A C 1
ATOM 653 O O . SER A 1 82 ? 32.785 32.169 -22.724 1.00 53.84 82 SER A O 1
ATOM 655 N N . PHE A 1 83 ? 30.878 31.650 -23.768 1.00 57.88 83 PHE A N 1
ATOM 656 C CA . PHE A 1 83 ? 31.473 31.278 -25.050 1.00 57.88 83 PHE A CA 1
ATOM 657 C C . PHE A 1 83 ? 31.757 32.530 -25.907 1.00 57.88 83 PHE A C 1
ATOM 659 O O . PHE A 1 83 ? 31.518 32.547 -27.108 1.00 57.88 83 PHE A O 1
ATOM 666 N N . GLU A 1 84 ? 32.185 33.616 -25.262 1.00 58.94 84 GLU A N 1
ATOM 667 C CA . GLU A 1 84 ? 32.403 34.940 -25.865 1.00 58.94 84 GLU A CA 1
ATOM 668 C C . GLU A 1 84 ? 33.895 35.302 -25.961 1.00 58.94 84 GLU A C 1
ATOM 670 O O . GLU A 1 84 ? 34.245 36.437 -26.265 1.00 58.94 84 GLU A O 1
ATOM 675 N N . GLY A 1 85 ? 34.789 34.336 -25.742 1.00 54.53 85 GLY A N 1
ATOM 676 C CA . GLY A 1 85 ? 36.230 34.498 -25.914 1.00 54.53 85 GLY A CA 1
ATOM 677 C C . GLY A 1 85 ? 36.797 33.370 -26.765 1.00 54.53 85 GLY A C 1
ATOM 678 O O . GLY A 1 85 ? 36.637 32.209 -26.410 1.00 54.53 85 GLY A O 1
ATOM 679 N N . GLU A 1 86 ? 37.449 33.759 -27.861 1.00 58.47 86 GLU A N 1
ATOM 680 C CA . GLU A 1 86 ? 38.017 32.928 -28.929 1.00 58.47 86 GLU A CA 1
ATOM 681 C C . GLU A 1 86 ? 36.980 32.161 -29.752 1.00 58.47 86 GLU A C 1
ATOM 683 O O . GLU A 1 86 ? 36.393 31.166 -29.330 1.00 58.47 86 GLU A O 1
ATOM 688 N N . GLU A 1 87 ? 36.782 32.655 -30.980 1.00 54.91 87 GLU A N 1
ATOM 689 C CA . GLU A 1 87 ? 36.130 31.944 -32.072 1.00 54.91 87 GLU A CA 1
ATOM 690 C C . GLU A 1 87 ? 36.538 30.475 -32.018 1.00 54.91 87 GLU A C 1
ATOM 692 O O . GLU A 1 87 ? 37.684 30.121 -32.298 1.00 54.91 87 GLU A O 1
ATOM 697 N N . PHE A 1 88 ? 35.599 29.612 -31.635 1.00 51.00 88 PHE A N 1
ATOM 698 C CA . PHE A 1 88 ? 35.787 28.178 -31.720 1.00 51.00 88 PHE A CA 1
ATOM 699 C C . PHE A 1 88 ? 35.920 27.875 -33.210 1.00 51.00 88 PHE A C 1
ATOM 701 O O . PHE A 1 88 ? 34.925 27.714 -33.925 1.00 51.00 88 PHE A O 1
ATOM 708 N N . GLN A 1 89 ? 37.156 27.887 -33.707 1.00 58.78 89 GLN A N 1
ATOM 709 C CA . GLN A 1 89 ? 37.493 27.443 -35.042 1.00 58.78 89 GLN A CA 1
ATOM 710 C C . GLN A 1 89 ? 37.228 25.946 -35.043 1.00 58.78 89 GLN A C 1
ATOM 712 O O . GLN A 1 89 ? 38.098 25.121 -34.779 1.00 58.78 89 GLN A O 1
ATOM 717 N N . VAL A 1 90 ? 35.969 25.587 -35.287 1.00 58.78 90 VAL A N 1
ATOM 718 C CA . VAL A 1 90 ? 35.606 24.241 -35.688 1.00 58.78 90 VAL A CA 1
ATOM 719 C C . VAL A 1 90 ? 36.328 24.054 -37.011 1.00 58.78 90 VAL A C 1
ATOM 721 O O . VAL A 1 90 ? 35.827 24.486 -38.054 1.00 58.78 90 VAL A O 1
ATOM 724 N N . GLU A 1 91 ? 37.536 23.487 -36.960 1.00 65.62 91 GLU A N 1
ATOM 725 C CA . GLU A 1 91 ? 38.260 23.051 -38.144 1.00 65.62 91 GLU A CA 1
ATOM 726 C C . GLU A 1 91 ? 37.249 22.309 -39.008 1.00 65.62 91 GLU A C 1
ATOM 728 O O . GLU A 1 91 ? 36.640 21.313 -38.593 1.00 65.62 91 GLU A O 1
ATOM 733 N N . LYS A 1 92 ? 36.959 22.893 -40.176 1.00 67.81 92 LYS A N 1
ATOM 734 C CA . LYS A 1 92 ? 35.966 22.354 -41.092 1.00 67.81 92 LYS A CA 1
ATOM 735 C C . LYS A 1 92 ? 36.431 20.947 -41.400 1.00 67.81 92 LYS A C 1
ATOM 737 O O . LYS A 1 92 ? 37.459 20.782 -42.053 1.00 67.81 92 LYS A O 1
ATOM 742 N N . ARG A 1 93 ? 35.689 19.955 -40.892 1.00 66.69 93 ARG A N 1
ATOM 743 C CA . ARG A 1 93 ? 35.976 18.540 -41.130 1.00 66.69 93 ARG A CA 1
ATOM 744 C C . ARG A 1 93 ? 36.319 18.391 -42.610 1.00 66.69 93 ARG A C 1
ATOM 746 O O . ARG A 1 93 ? 35.549 18.914 -43.428 1.00 66.69 93 ARG A O 1
ATOM 753 N N . PRO A 1 94 ? 37.445 17.747 -42.959 1.00 70.44 94 PRO A N 1
ATOM 754 C CA . PRO A 1 94 ? 37.796 17.552 -44.353 1.00 70.44 94 PRO A CA 1
ATOM 755 C C . PRO A 1 94 ? 36.574 16.968 -45.052 1.00 70.44 94 PRO A C 1
ATOM 757 O O . PRO A 1 94 ? 35.966 16.014 -44.556 1.00 70.44 94 PRO A O 1
ATOM 760 N N . LYS A 1 95 ? 36.144 17.623 -46.136 1.00 62.91 95 LYS A N 1
ATOM 761 C CA . LYS A 1 95 ? 35.013 17.168 -46.941 1.00 62.91 95 LYS A CA 1
ATOM 762 C C . LYS A 1 95 ? 35.438 15.835 -47.540 1.00 62.91 95 LY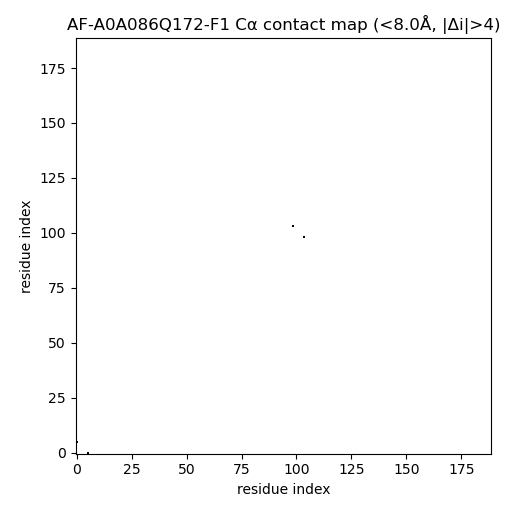S A C 1
ATOM 764 O O . LYS A 1 95 ? 36.110 15.811 -48.562 1.00 62.91 95 LYS A O 1
ATOM 769 N N . LEU A 1 96 ? 35.120 14.749 -46.840 1.00 65.06 96 LEU A N 1
ATOM 770 C CA . LEU A 1 96 ? 35.274 13.399 -47.352 1.00 65.06 96 LEU A CA 1
ATOM 771 C C . LEU A 1 96 ? 34.520 13.371 -48.677 1.00 65.06 96 LEU A C 1
ATOM 773 O O . LEU A 1 96 ? 33.331 13.704 -48.714 1.00 65.06 96 LEU A O 1
ATOM 777 N N . GLU A 1 97 ? 35.233 13.058 -49.755 1.00 70.06 97 GLU A N 1
ATOM 778 C CA . GLU A 1 97 ? 34.616 12.846 -51.056 1.00 70.06 97 GLU A CA 1
ATOM 779 C C . GLU A 1 97 ? 33.463 11.855 -50.901 1.00 70.06 97 GLU A C 1
ATOM 781 O O . GLU A 1 97 ? 33.510 10.952 -50.055 1.00 70.06 97 GLU A O 1
ATOM 786 N N . ALA A 1 98 ? 32.387 12.079 -51.661 1.00 65.62 98 ALA A N 1
ATOM 787 C CA . ALA A 1 98 ? 31.206 11.238 -51.589 1.00 65.62 98 ALA A CA 1
ATOM 788 C C . ALA A 1 98 ? 31.650 9.775 -51.761 1.00 65.62 98 ALA A C 1
ATOM 790 O O . ALA A 1 98 ? 32.256 9.450 -52.782 1.00 65.62 98 ALA A O 1
ATOM 791 N N . PRO A 1 99 ? 31.422 8.906 -50.760 1.00 66.44 99 PRO A N 1
ATOM 792 C CA . PRO A 1 99 ? 31.904 7.539 -50.826 1.00 66.44 99 PRO A CA 1
ATOM 793 C C . PRO A 1 99 ? 31.273 6.852 -52.033 1.00 66.44 99 PRO A C 1
ATOM 795 O O . PRO A 1 99 ? 30.067 6.999 -52.246 1.00 66.44 99 PRO A O 1
ATOM 798 N N . ASP A 1 100 ? 32.068 6.070 -52.768 1.00 78.88 100 ASP A N 1
ATOM 799 C CA . ASP A 1 100 ? 31.590 5.225 -53.866 1.00 78.88 100 ASP A CA 1
ATOM 800 C C . ASP A 1 100 ? 30.262 4.542 -53.498 1.00 78.88 100 ASP A C 1
ATOM 802 O O . ASP A 1 100 ? 30.087 4.085 -52.361 1.00 78.88 100 ASP A O 1
ATOM 806 N N . GLU A 1 101 ? 29.326 4.405 -54.443 1.00 82.19 101 GLU A N 1
ATOM 807 C CA . GLU A 1 101 ? 27.969 3.889 -54.174 1.00 82.19 101 GLU A CA 1
ATOM 808 C C . GLU A 1 101 ? 27.960 2.540 -53.425 1.00 82.19 101 GLU A C 1
ATOM 810 O O . GLU A 1 101 ? 27.101 2.272 -52.574 1.00 82.19 101 GLU A O 1
ATOM 815 N N . LYS A 1 102 ? 28.967 1.695 -53.681 1.00 83.38 102 LYS A N 1
ATOM 816 C CA . LYS A 1 102 ? 29.181 0.416 -52.984 1.00 83.38 102 LYS A CA 1
ATOM 817 C C . LYS A 1 102 ? 29.518 0.617 -51.501 1.00 83.38 102 LYS A C 1
ATOM 819 O O . LYS A 1 102 ? 28.968 -0.077 -50.640 1.00 83.38 102 LYS A O 1
ATOM 824 N N . THR A 1 103 ? 30.372 1.586 -51.191 1.00 83.56 103 THR A N 1
ATOM 825 C CA . THR A 1 103 ? 30.769 1.964 -49.828 1.00 83.56 103 THR A CA 1
ATOM 826 C C . THR A 1 103 ? 29.617 2.644 -49.092 1.00 83.56 103 THR A C 1
ATOM 828 O O . THR A 1 103 ? 29.338 2.296 -47.944 1.00 83.56 103 THR A O 1
ATOM 831 N N . ALA A 1 104 ? 28.867 3.524 -49.762 1.00 84.31 104 ALA A N 1
ATOM 832 C CA . ALA A 1 104 ? 27.660 4.138 -49.206 1.00 84.31 104 ALA A CA 1
ATOM 833 C C . ALA A 1 104 ? 26.595 3.086 -48.841 1.00 84.31 104 ALA A C 1
ATOM 835 O O . ALA A 1 104 ? 26.022 3.119 -47.748 1.00 84.31 104 ALA A O 1
ATOM 836 N N . THR A 1 105 ? 26.380 2.096 -49.712 1.00 87.50 105 THR A N 1
ATOM 837 C CA . THR A 1 105 ? 25.434 0.994 -49.470 1.00 87.50 105 THR A CA 1
ATOM 838 C C . THR A 1 105 ? 25.875 0.114 -48.301 1.00 87.50 105 THR A C 1
ATOM 840 O O . THR A 1 105 ? 25.060 -0.228 -47.437 1.00 87.50 105 THR A O 1
ATOM 843 N N . ARG A 1 106 ? 27.168 -0.227 -48.227 1.00 87.75 106 ARG A N 1
ATOM 844 C CA . ARG A 1 106 ? 27.742 -0.972 -47.097 1.00 87.75 106 ARG A CA 1
ATOM 845 C C . ARG A 1 106 ? 27.570 -0.204 -45.786 1.00 87.75 106 ARG A C 1
ATOM 847 O O . ARG A 1 106 ? 27.073 -0.773 -44.816 1.00 87.75 106 ARG A O 1
ATOM 854 N N . ASN A 1 107 ? 27.903 1.084 -45.771 1.00 88.56 107 ASN A N 1
ATOM 855 C CA . ASN A 1 107 ? 27.770 1.938 -44.593 1.00 88.56 107 ASN A CA 1
ATOM 856 C C . ASN A 1 107 ? 26.310 2.052 -44.151 1.00 88.56 107 ASN A C 1
ATOM 858 O O . ASN A 1 107 ? 26.013 1.869 -42.973 1.00 88.56 107 ASN A O 1
ATOM 862 N N . ARG A 1 108 ? 25.373 2.243 -45.087 1.00 88.94 108 ARG A N 1
ATOM 863 C CA . ARG A 1 108 ? 23.936 2.278 -44.783 1.00 88.94 108 ARG A CA 1
ATOM 864 C C . ARG A 1 108 ? 23.447 0.985 -44.130 1.00 88.94 108 ARG A C 1
ATOM 866 O O . ARG A 1 108 ? 22.649 1.050 -43.200 1.00 88.94 108 ARG A O 1
ATOM 873 N N . ARG A 1 109 ? 23.932 -0.182 -44.571 1.00 90.44 109 ARG A N 1
ATOM 874 C CA . ARG A 1 109 ? 23.598 -1.474 -43.942 1.00 90.44 109 ARG A CA 1
ATOM 875 C C . ARG A 1 109 ? 24.191 -1.596 -42.539 1.00 90.44 109 ARG A C 1
ATOM 877 O O . ARG A 1 109 ? 23.470 -1.965 -41.618 1.00 90.44 109 ARG A O 1
ATOM 884 N N . MET A 1 110 ? 25.464 -1.240 -42.366 1.00 90.12 110 MET A N 1
ATOM 885 C CA . MET A 1 110 ? 26.154 -1.308 -41.070 1.00 90.12 110 MET A CA 1
ATOM 886 C C . MET A 1 110 ? 25.517 -0.370 -40.036 1.00 90.12 110 MET A C 1
ATOM 888 O O . MET A 1 110 ? 25.130 -0.804 -38.952 1.00 90.12 110 MET A O 1
ATOM 892 N N . PHE A 1 111 ? 25.340 0.904 -40.390 1.00 92.94 111 PHE A N 1
ATOM 893 C CA . PHE A 1 111 ? 24.716 1.890 -39.509 1.00 92.94 111 PHE A CA 1
ATOM 894 C C . PHE A 1 111 ? 23.214 1.654 -39.339 1.00 92.94 111 PHE A C 1
ATOM 896 O O . PHE A 1 111 ? 22.685 1.914 -38.263 1.00 92.94 111 PHE A O 1
ATOM 903 N N . GLY A 1 112 ? 22.530 1.104 -40.345 1.00 94.38 112 GLY A N 1
ATOM 904 C CA . GLY A 1 112 ? 21.133 0.684 -40.230 1.00 94.38 112 GLY A CA 1
ATOM 905 C C . GLY A 1 112 ? 20.946 -0.453 -39.224 1.00 94.38 112 GLY A C 1
ATOM 906 O O . GLY A 1 112 ? 20.059 -0.377 -38.374 1.00 94.38 112 GLY A O 1
ATOM 907 N N . ALA A 1 113 ? 21.814 -1.470 -39.262 1.00 93.88 113 ALA A N 1
ATOM 908 C CA . ALA A 1 113 ? 21.813 -2.555 -38.282 1.00 93.88 113 ALA A CA 1
ATOM 909 C C . ALA A 1 113 ? 22.103 -2.033 -36.865 1.00 93.88 113 ALA A C 1
ATOM 911 O O . ALA A 1 113 ? 21.386 -2.368 -35.921 1.00 93.88 113 ALA A O 1
ATOM 912 N N . LEU A 1 114 ? 23.097 -1.148 -36.726 1.00 95.12 114 LEU A N 1
ATOM 913 C CA . LEU A 1 114 ? 23.427 -0.522 -35.446 1.00 95.12 114 LEU A CA 1
ATOM 914 C C . LEU A 1 114 ? 22.266 0.324 -34.902 1.00 95.12 114 LEU A C 1
ATOM 916 O O . LEU A 1 114 ? 21.889 0.173 -33.742 1.00 95.12 114 LEU A O 1
ATOM 920 N N . ALA A 1 115 ? 21.656 1.169 -35.734 1.00 94.38 115 ALA A N 1
ATOM 921 C CA . ALA A 1 115 ? 20.502 1.976 -35.347 1.00 94.38 115 ALA A CA 1
ATOM 922 C C . ALA A 1 115 ? 19.314 1.098 -34.921 1.00 94.38 115 ALA A C 1
ATOM 924 O O . ALA A 1 115 ? 18.637 1.412 -33.941 1.00 94.38 115 ALA A O 1
ATOM 925 N N . GLY A 1 116 ? 19.097 -0.032 -35.602 1.00 96.00 116 GLY A N 1
ATOM 926 C CA . GLY A 1 116 ? 18.096 -1.027 -35.218 1.00 96.00 116 GLY A CA 1
ATOM 927 C C . GLY A 1 116 ? 18.355 -1.628 -33.833 1.00 96.00 116 GLY A C 1
ATOM 928 O O . GLY A 1 116 ? 17.437 -1.686 -33.010 1.00 96.00 116 GLY A O 1
ATOM 929 N N . HIS A 1 117 ? 19.599 -2.019 -33.541 1.00 96.31 117 HIS A N 1
ATOM 930 C CA . HIS A 1 117 ? 19.982 -2.519 -32.216 1.00 96.31 117 HIS A CA 1
ATOM 931 C C . HIS A 1 117 ? 19.824 -1.456 -31.125 1.00 96.31 117 HIS A C 1
ATOM 933 O O . HIS A 1 117 ? 19.248 -1.750 -30.079 1.00 96.31 117 HIS A O 1
ATOM 939 N N . LEU A 1 118 ? 20.238 -0.212 -31.381 1.00 95.94 118 LEU A N 1
ATOM 940 C CA . LEU A 1 118 ? 20.081 0.894 -30.431 1.00 95.94 118 LEU A CA 1
ATOM 941 C C . LEU A 1 118 ? 18.607 1.194 -30.133 1.00 95.94 118 LEU A C 1
ATOM 943 O O . LEU A 1 118 ? 18.234 1.390 -28.978 1.00 95.94 118 LEU A O 1
ATOM 947 N N . GLN A 1 119 ? 17.746 1.181 -31.153 1.00 94.25 119 GLN A N 1
ATOM 948 C CA . GLN A 1 119 ? 16.304 1.355 -30.959 1.00 94.25 119 GLN A CA 1
ATOM 949 C C . GLN A 1 119 ? 15.691 0.206 -30.153 1.00 94.25 119 GLN A C 1
ATOM 951 O O . GLN A 1 119 ? 14.833 0.443 -29.301 1.00 94.25 119 GLN A O 1
ATOM 956 N N . ARG A 1 120 ? 16.136 -1.036 -30.377 1.00 95.94 120 ARG A N 1
ATOM 957 C CA . ARG A 1 120 ? 15.670 -2.195 -29.605 1.00 95.94 120 ARG A CA 1
ATOM 958 C C . ARG A 1 120 ? 16.122 -2.118 -28.144 1.00 95.94 120 ARG A C 1
ATOM 960 O O . ARG A 1 120 ? 15.281 -2.286 -27.267 1.00 95.94 120 ARG A O 1
ATOM 967 N N . ALA A 1 121 ? 17.384 -1.772 -27.893 1.00 95.00 121 ALA A N 1
ATOM 968 C CA . ALA A 1 121 ? 17.914 -1.560 -26.546 1.00 95.00 121 ALA A CA 1
ATOM 969 C C . ALA A 1 121 ? 17.169 -0.430 -25.815 1.00 95.00 121 ALA A C 1
ATOM 971 O O . ALA A 1 121 ? 16.772 -0.592 -24.666 1.00 95.00 121 ALA A O 1
ATOM 972 N N . LYS A 1 122 ? 16.873 0.682 -26.504 1.00 95.56 122 LYS A N 1
ATOM 973 C CA . LYS A 1 122 ? 16.060 1.774 -25.946 1.00 95.56 122 LYS A CA 1
ATOM 974 C C . LYS A 1 122 ? 14.660 1.302 -25.545 1.00 95.56 122 LYS A C 1
ATOM 976 O O . LYS A 1 122 ? 14.181 1.663 -24.475 1.00 95.56 122 LYS A O 1
ATOM 981 N N . ARG A 1 123 ? 13.996 0.500 -26.386 1.00 95.19 123 ARG A N 1
ATOM 982 C CA . ARG A 1 123 ? 12.674 -0.065 -26.061 1.00 95.19 123 ARG A CA 1
ATOM 983 C C . ARG A 1 123 ? 12.740 -1.024 -24.875 1.00 95.19 123 ARG A C 1
ATOM 985 O O . ARG A 1 123 ? 11.868 -0.949 -24.020 1.00 95.19 123 ARG A O 1
ATOM 992 N N . GLN A 1 124 ? 13.754 -1.887 -24.815 1.00 94.00 124 GLN A N 1
ATOM 993 C CA . GLN A 1 124 ? 13.960 -2.800 -23.686 1.00 94.00 124 GLN A CA 1
ATOM 994 C C . GLN A 1 124 ? 14.171 -2.032 -22.382 1.00 94.00 124 GLN A C 1
ATOM 996 O O . GLN A 1 124 ? 13.470 -2.299 -21.417 1.00 94.00 124 GLN A O 1
ATOM 1001 N N . LEU A 1 125 ? 15.016 -1.002 -22.391 1.00 93.00 125 LEU A N 1
ATOM 1002 C CA . LEU A 1 125 ? 15.255 -0.156 -21.224 1.00 93.00 125 LEU A CA 1
ATOM 1003 C C . LEU A 1 125 ? 13.981 0.552 -20.740 1.00 93.00 125 LEU A C 1
ATOM 1005 O O . LEU A 1 125 ? 13.730 0.616 -19.542 1.00 93.00 125 LEU A O 1
ATOM 1009 N N . LEU A 1 126 ? 13.141 1.052 -21.652 1.00 93.00 126 LEU A N 1
ATOM 1010 C CA . LEU A 1 126 ? 11.853 1.647 -21.276 1.00 93.00 126 LEU A CA 1
ATOM 1011 C C . LEU A 1 126 ? 10.891 0.615 -20.669 1.00 93.00 126 LEU A C 1
ATOM 1013 O O . LEU A 1 126 ? 10.178 0.927 -19.717 1.00 93.00 126 LEU A O 1
ATOM 1017 N N . MET A 1 127 ? 10.880 -0.610 -21.201 1.00 92.00 127 MET A N 1
ATOM 1018 C CA . MET A 1 127 ? 10.076 -1.701 -20.650 1.00 92.00 127 MET A CA 1
ATOM 1019 C C . MET A 1 127 ? 10.569 -2.093 -19.257 1.00 92.00 127 MET A C 1
ATOM 1021 O O . MET A 1 127 ? 9.760 -2.119 -18.336 1.00 92.00 127 MET A O 1
ATOM 1025 N N . GLU A 1 128 ? 11.874 -2.293 -19.074 1.00 86.75 128 GLU A N 1
ATOM 1026 C CA . GLU A 1 128 ? 12.488 -2.599 -17.774 1.00 86.75 128 GLU A CA 1
ATOM 1027 C C . GLU A 1 128 ? 12.213 -1.502 -16.741 1.00 86.75 128 GLU A C 1
ATOM 1029 O O . GLU A 1 128 ? 11.805 -1.788 -15.619 1.00 86.75 128 GLU A O 1
ATOM 1034 N N . GLN A 1 129 ? 12.322 -0.229 -17.132 1.00 88.88 129 GLN A N 1
ATOM 1035 C CA . GLN A 1 129 ? 11.947 0.890 -16.265 1.00 88.88 129 GLN A CA 1
ATOM 1036 C C . GLN A 1 129 ? 10.474 0.827 -15.859 1.00 88.88 129 GLN A C 1
ATOM 1038 O O . GLN A 1 129 ? 10.149 1.037 -14.690 1.00 88.88 129 GLN A O 1
ATOM 1043 N N . SER A 1 130 ? 9.576 0.520 -16.800 1.00 88.31 130 SER A N 1
ATOM 1044 C CA . SER A 1 130 ? 8.150 0.390 -16.492 1.00 88.31 130 SER A CA 1
ATOM 1045 C C . SER A 1 130 ? 7.868 -0.792 -15.558 1.00 88.31 130 SER A C 1
ATOM 1047 O O . SER A 1 130 ? 7.086 -0.647 -14.617 1.00 88.31 130 SER A O 1
ATOM 1049 N N . THR A 1 131 ? 8.552 -1.926 -15.740 1.00 89.69 131 THR A N 1
ATOM 1050 C CA . THR A 1 131 ? 8.388 -3.109 -14.887 1.00 89.69 131 THR A CA 1
ATOM 1051 C C . THR A 1 131 ? 8.995 -2.906 -13.506 1.00 89.69 131 THR A C 1
ATOM 1053 O O . THR A 1 131 ? 8.384 -3.305 -12.518 1.00 89.69 131 THR A O 1
ATOM 1056 N N . ASP A 1 132 ? 10.141 -2.236 -13.404 1.00 90.88 132 ASP A N 1
ATOM 1057 C CA . ASP A 1 132 ? 10.788 -1.920 -12.129 1.00 90.88 132 ASP A CA 1
ATOM 1058 C C . ASP A 1 132 ? 9.957 -0.934 -11.312 1.00 90.88 132 ASP A C 1
ATOM 1060 O O . ASP A 1 132 ? 9.802 -1.092 -10.096 1.00 90.88 132 ASP A O 1
ATOM 1064 N N . LEU A 1 133 ? 9.395 0.085 -11.968 1.00 90.50 133 LEU A N 1
ATOM 1065 C CA . LEU A 1 133 ? 8.465 1.012 -11.330 1.00 90.50 133 LEU A CA 1
ATOM 1066 C C . LEU A 1 133 ? 7.200 0.284 -10.869 1.00 90.50 133 LEU A C 1
ATOM 1068 O O . LEU A 1 133 ? 6.808 0.454 -9.714 1.00 90.50 133 LEU A O 1
ATOM 1072 N N . ALA A 1 134 ? 6.617 -0.572 -11.711 1.00 92.50 134 ALA A N 1
ATOM 1073 C CA . ALA A 1 134 ? 5.457 -1.381 -11.344 1.00 92.50 134 ALA A CA 1
ATOM 1074 C C . ALA A 1 134 ? 5.766 -2.320 -10.164 1.00 92.50 134 ALA A C 1
ATOM 1076 O O . ALA A 1 134 ? 4.976 -2.429 -9.228 1.00 92.50 134 ALA A O 1
ATOM 1077 N N . HIS A 1 135 ? 6.947 -2.944 -10.145 1.00 93.94 135 HIS A N 1
ATOM 1078 C CA . HIS A 1 135 ? 7.374 -3.793 -9.037 1.00 93.94 135 HIS A CA 1
ATOM 1079 C C . HIS A 1 135 ? 7.524 -2.982 -7.742 1.00 93.94 135 HIS A C 1
ATOM 1081 O O . HIS A 1 135 ? 7.075 -3.422 -6.677 1.00 93.94 135 HIS A O 1
ATOM 1087 N N . LYS A 1 136 ? 8.139 -1.796 -7.802 1.00 94.75 136 LYS A N 1
ATOM 1088 C CA . LYS A 1 136 ? 8.276 -0.911 -6.636 1.00 94.75 136 LYS A CA 1
ATOM 1089 C C . LYS A 1 136 ? 6.915 -0.451 -6.117 1.00 94.75 136 LYS A C 1
ATOM 1091 O O . LYS A 1 136 ? 6.713 -0.460 -4.905 1.00 94.75 136 LYS A O 1
ATOM 1096 N N . GLN A 1 137 ? 5.987 -0.102 -7.007 1.00 93.94 137 GLN A N 1
ATOM 1097 C CA . GLN A 1 137 ? 4.611 0.248 -6.641 1.00 93.94 137 GLN A CA 1
ATOM 1098 C C . GLN A 1 137 ? 3.909 -0.925 -5.957 1.00 93.94 137 GLN A C 1
ATOM 1100 O O . GLN A 1 137 ? 3.437 -0.769 -4.835 1.00 93.94 137 GLN A O 1
ATOM 1105 N N . LYS A 1 138 ? 3.965 -2.124 -6.545 1.00 95.38 138 LYS A N 1
ATOM 1106 C CA . LYS A 1 138 ? 3.386 -3.335 -5.951 1.00 95.38 138 LYS A CA 1
ATOM 1107 C C . LYS A 1 138 ? 3.947 -3.630 -4.556 1.00 95.38 138 LYS A C 1
ATOM 1109 O O . LYS A 1 138 ? 3.190 -3.888 -3.627 1.00 95.38 138 LYS A O 1
ATOM 1114 N N . GLN A 1 139 ? 5.264 -3.524 -4.362 1.00 96.88 139 GLN A N 1
ATOM 1115 C CA . GLN A 1 139 ? 5.871 -3.691 -3.032 1.00 96.88 139 GLN A CA 1
ATOM 1116 C C . GLN A 1 139 ? 5.382 -2.635 -2.029 1.00 96.88 139 GLN A C 1
ATOM 1118 O O . GLN A 1 139 ? 5.217 -2.927 -0.843 1.00 96.88 139 GLN A O 1
ATOM 1123 N N . GLN A 1 140 ? 5.191 -1.389 -2.469 1.00 95.69 140 GLN A N 1
ATOM 1124 C CA . GLN A 1 140 ? 4.650 -0.333 -1.612 1.00 95.69 140 GLN A CA 1
ATOM 1125 C C . GLN A 1 140 ? 3.191 -0.615 -1.243 1.00 95.69 140 GLN A C 1
ATOM 1127 O O . GLN A 1 140 ? 2.840 -0.502 -0.067 1.00 95.69 140 GLN A O 1
ATOM 1132 N N . GLU A 1 141 ? 2.374 -1.037 -2.205 1.00 95.62 141 GLU A N 1
ATOM 1133 C CA . GLU A 1 141 ? 0.983 -1.446 -1.992 1.00 95.62 141 GLU A CA 1
ATOM 1134 C C . GLU A 1 141 ? 0.887 -2.614 -1.009 1.00 95.62 141 GLU A C 1
ATOM 1136 O O . GLU A 1 141 ? 0.124 -2.536 -0.049 1.00 95.62 141 GLU A O 1
ATOM 1141 N N . GLU A 1 142 ? 1.721 -3.645 -1.162 1.00 97.62 142 GLU A N 1
ATOM 1142 C CA . GLU A 1 142 ? 1.785 -4.783 -0.238 1.00 97.62 142 GLU A CA 1
ATOM 1143 C C . GLU A 1 142 ? 2.131 -4.340 1.191 1.00 97.62 142 GLU A C 1
ATOM 1145 O O . GLU A 1 142 ? 1.478 -4.757 2.150 1.00 97.62 142 GLU A O 1
ATOM 1150 N N . ARG A 1 143 ? 3.109 -3.440 1.362 1.00 97.31 143 ARG A N 1
ATOM 1151 C CA . ARG A 1 143 ? 3.465 -2.894 2.687 1.00 97.31 143 ARG A CA 1
ATOM 1152 C C . ARG A 1 143 ? 2.323 -2.090 3.302 1.00 97.31 143 ARG A C 1
ATOM 1154 O O . ARG A 1 143 ? 2.108 -2.162 4.514 1.00 97.31 143 ARG A O 1
ATOM 1161 N N . VAL A 1 144 ? 1.608 -1.305 2.498 1.00 97.94 144 VAL A N 1
ATOM 1162 C CA . VAL A 1 144 ? 0.439 -0.544 2.961 1.00 97.94 144 VAL A CA 1
ATOM 1163 C C . VAL A 1 144 ? -0.689 -1.499 3.347 1.00 97.94 144 VAL A C 1
ATOM 1165 O O . VAL A 1 144 ? -1.231 -1.371 4.444 1.00 97.94 144 VAL A O 1
ATOM 1168 N N . ALA A 1 145 ? -0.979 -2.502 2.519 1.00 97.69 145 ALA A N 1
ATOM 1169 C CA . ALA A 1 145 ? -1.992 -3.517 2.787 1.00 97.69 145 ALA A CA 1
ATOM 1170 C C . ALA A 1 145 ? -1.694 -4.299 4.076 1.00 97.69 145 ALA A C 1
ATOM 1172 O O . ALA A 1 145 ? -2.582 -4.471 4.909 1.00 97.69 145 ALA A O 1
ATOM 1173 N N . GLN A 1 146 ? -0.438 -4.694 4.303 1.00 97.88 146 GLN A N 1
ATOM 1174 C CA . GLN A 1 146 ? -0.015 -5.348 5.547 1.00 97.88 146 GLN A CA 1
ATOM 1175 C C . GLN A 1 146 ? -0.238 -4.456 6.774 1.00 97.88 146 GLN A C 1
ATOM 1177 O O . GLN A 1 146 ? -0.774 -4.914 7.785 1.00 97.88 146 GLN A O 1
ATOM 1182 N N . LYS A 1 147 ? 0.130 -3.170 6.695 1.00 98.06 147 LYS A N 1
ATOM 1183 C CA . LYS A 1 147 ? -0.094 -2.213 7.791 1.00 98.06 147 LYS A CA 1
ATOM 1184 C C . LYS A 1 147 ? -1.580 -1.999 8.071 1.00 98.06 147 LYS A C 1
ATOM 1186 O O . LYS A 1 147 ? -1.970 -1.960 9.237 1.00 98.06 147 LYS A O 1
ATOM 1191 N N . LEU A 1 148 ? -2.403 -1.901 7.028 1.00 98.00 148 LEU A N 1
ATOM 1192 C CA . LEU A 1 148 ? -3.855 -1.787 7.160 1.00 98.00 148 LEU A CA 1
ATOM 1193 C C . LEU A 1 148 ? -4.453 -3.041 7.800 1.00 98.00 148 LEU A C 1
ATOM 1195 O O . LEU A 1 148 ? -5.216 -2.921 8.754 1.00 98.00 148 LEU A O 1
ATOM 1199 N N . ALA A 1 149 ? -4.050 -4.233 7.360 1.00 97.62 149 ALA A N 1
ATOM 1200 C CA . ALA A 1 149 ? -4.508 -5.491 7.942 1.00 97.62 149 ALA A CA 1
ATOM 1201 C C . ALA A 1 149 ? -4.120 -5.615 9.427 1.00 97.62 149 ALA A C 1
ATOM 1203 O O . ALA A 1 149 ? -4.939 -6.020 10.252 1.00 97.62 149 ALA A O 1
ATOM 1204 N N . MET A 1 150 ? -2.894 -5.229 9.795 1.00 97.19 150 MET A N 1
ATOM 1205 C CA . MET A 1 150 ? -2.462 -5.194 11.198 1.00 97.19 150 MET A CA 1
ATOM 1206 C C . MET A 1 150 ? -3.263 -4.177 12.018 1.00 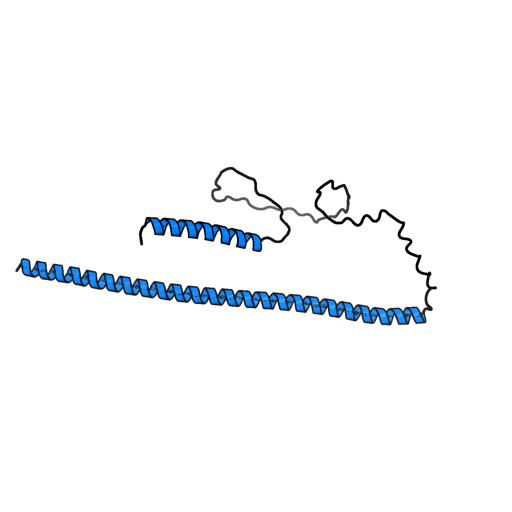97.19 150 MET A C 1
ATOM 1208 O O . MET A 1 150 ? -3.707 -4.490 13.120 1.00 97.19 150 MET A O 1
ATOM 1212 N N . SER A 1 151 ? -3.502 -2.982 11.473 1.00 97.75 151 SER A N 1
ATOM 1213 C CA . SER A 1 151 ? -4.327 -1.960 12.124 1.00 97.75 151 SER A CA 1
ATOM 1214 C C . SER A 1 151 ? -5.765 -2.439 12.339 1.00 97.75 151 SER A C 1
ATOM 1216 O O . SER A 1 151 ? -6.278 -2.310 13.447 1.00 97.75 151 SER A O 1
ATOM 1218 N N . GLN A 1 152 ? -6.385 -3.066 11.338 1.00 97.44 152 GLN A N 1
ATOM 1219 C CA . GLN A 1 152 ? -7.731 -3.637 11.447 1.00 97.44 152 GLN A CA 1
ATOM 1220 C C . GLN A 1 152 ? -7.805 -4.728 12.521 1.00 97.44 152 GLN A C 1
ATOM 1222 O O . GLN A 1 152 ? -8.719 -4.716 13.344 1.00 97.44 152 GLN A O 1
ATOM 1227 N N . LYS A 1 153 ? -6.822 -5.639 12.567 1.00 97.94 153 LYS A N 1
ATOM 1228 C CA . LYS A 1 153 ? -6.730 -6.662 13.623 1.00 97.94 153 LYS A CA 1
ATOM 1229 C C . LYS A 1 153 ? -6.608 -6.036 15.013 1.00 97.94 153 LYS A C 1
ATOM 1231 O O . LYS A 1 153 ? -7.265 -6.497 15.943 1.00 97.94 153 LYS A O 1
ATOM 1236 N N . ASN A 1 154 ? -5.808 -4.980 15.152 1.00 97.94 154 ASN A N 1
ATOM 1237 C CA . ASN A 1 154 ? -5.650 -4.270 16.421 1.00 97.94 154 ASN A CA 1
ATOM 1238 C C . ASN A 1 154 ? -6.951 -3.587 16.853 1.00 97.94 154 ASN A C 1
ATOM 1240 O O . ASN A 1 154 ? -7.343 -3.727 18.007 1.00 97.94 154 ASN A O 1
ATOM 1244 N N . ILE A 1 155 ? -7.649 -2.916 15.933 1.00 97.12 155 ILE A N 1
ATOM 1245 C CA . ILE A 1 155 ? -8.949 -2.286 16.209 1.00 97.12 155 ILE A CA 1
ATOM 1246 C C . ILE A 1 155 ? -9.968 -3.338 16.652 1.00 97.12 155 ILE A C 1
ATOM 1248 O O . ILE A 1 155 ? -10.630 -3.159 17.669 1.00 97.12 155 ILE A O 1
ATOM 1252 N N . ALA A 1 156 ? -10.052 -4.465 15.943 1.00 97.31 156 ALA A N 1
ATOM 1253 C CA . ALA A 1 156 ? -10.949 -5.554 16.316 1.00 97.31 156 ALA A CA 1
ATOM 1254 C C . ALA A 1 156 ? -10.611 -6.136 17.699 1.00 97.31 156 ALA A C 1
ATOM 1256 O O . ALA A 1 156 ? -11.514 -6.471 18.463 1.00 97.31 156 ALA A O 1
ATOM 1257 N N . LYS A 1 157 ? -9.320 -6.241 18.040 1.00 98.00 157 LYS A N 1
ATOM 1258 C CA . LYS A 1 157 ? -8.879 -6.689 19.366 1.00 98.00 157 LYS A CA 1
ATOM 1259 C C . LYS A 1 157 ? -9.286 -5.701 20.460 1.00 98.00 157 LYS A C 1
ATOM 1261 O O . LYS A 1 157 ? -9.799 -6.137 21.481 1.00 98.00 157 LYS A O 1
ATOM 1266 N N . ILE A 1 158 ? -9.086 -4.402 20.238 1.00 96.50 158 ILE A N 1
ATOM 1267 C CA . ILE A 1 158 ? -9.482 -3.356 21.190 1.00 96.50 158 ILE A CA 1
ATOM 1268 C C . ILE A 1 158 ? -10.997 -3.380 21.397 1.00 96.50 158 ILE A C 1
ATOM 1270 O O . ILE A 1 158 ? -11.441 -3.466 22.531 1.00 96.50 158 ILE A O 1
ATOM 1274 N N . ALA A 1 159 ? -11.784 -3.423 20.320 1.00 97.19 159 ALA A N 1
ATOM 1275 C CA . ALA A 1 159 ? -13.242 -3.472 20.416 1.00 97.19 159 ALA A CA 1
ATOM 1276 C C . ALA A 1 159 ? -13.748 -4.695 21.204 1.00 97.19 159 ALA A C 1
ATOM 1278 O O . ALA A 1 159 ? -14.720 -4.593 21.948 1.00 97.19 159 ALA A O 1
ATOM 1279 N N . ARG A 1 160 ? -13.082 -5.852 21.067 1.00 97.38 160 ARG A N 1
ATOM 1280 C CA . ARG A 1 160 ? -13.392 -7.044 21.873 1.00 97.38 160 ARG A CA 1
ATOM 1281 C C . ARG A 1 160 ? -13.091 -6.825 23.352 1.00 97.38 160 ARG A C 1
ATOM 1283 O O . ARG A 1 160 ? -13.953 -7.113 24.171 1.00 97.38 160 ARG A O 1
ATOM 1290 N N . LEU A 1 161 ? -11.911 -6.295 23.671 1.00 98.00 161 LEU A N 1
ATOM 1291 C CA . LEU A 1 161 ? -11.523 -6.007 25.054 1.00 98.00 161 LEU A CA 1
ATOM 1292 C C . LEU A 1 161 ? -12.465 -4.984 25.696 1.00 98.00 161 LEU A C 1
ATOM 1294 O O . LEU A 1 161 ? -12.974 -5.233 26.778 1.00 98.00 161 LEU A O 1
ATOM 1298 N N . GLU A 1 162 ? -12.779 -3.888 25.003 1.00 97.25 162 GLU A N 1
ATOM 1299 C CA . GLU A 1 162 ? -13.718 -2.872 25.497 1.00 97.25 162 GLU A CA 1
ATOM 1300 C C . GLU A 1 162 ? -15.111 -3.453 25.763 1.00 97.25 162 GLU A C 1
ATOM 1302 O O . GLU A 1 162 ? -15.786 -3.068 26.717 1.00 97.25 162 GLU A O 1
ATOM 1307 N N . TRP A 1 163 ? -15.564 -4.379 24.919 1.00 97.69 163 TRP A N 1
ATOM 1308 C CA . TRP A 1 163 ? -16.846 -5.043 25.118 1.00 97.69 163 TRP A CA 1
ATOM 1309 C C . TRP A 1 163 ? -16.824 -6.016 26.302 1.00 97.69 163 TRP A C 1
ATOM 1311 O O . TRP A 1 163 ? -17.779 -6.053 27.077 1.00 97.69 163 TRP A O 1
ATOM 1321 N N . GLU A 1 164 ? -15.738 -6.772 26.474 1.00 97.50 164 GLU A N 1
ATOM 1322 C CA . GLU A 1 164 ? -15.542 -7.641 27.638 1.00 97.50 164 GLU A CA 1
ATOM 1323 C C . GLU A 1 164 ? -15.480 -6.829 28.938 1.00 97.50 164 GLU A C 1
ATOM 1325 O O . GLU A 1 164 ? -16.169 -7.174 29.897 1.00 97.50 164 GLU A O 1
ATOM 1330 N N . GLU A 1 165 ? -14.742 -5.716 28.950 1.00 97.56 165 GLU A N 1
ATOM 1331 C CA . GLU A 1 165 ? -14.654 -4.799 30.092 1.00 97.56 165 GLU A CA 1
ATOM 1332 C C . GLU A 1 165 ? -16.019 -4.203 30.450 1.00 97.56 165 GLU A C 1
ATOM 1334 O O . GLU A 1 165 ? -16.408 -4.220 31.618 1.00 97.56 165 GLU A O 1
ATOM 1339 N N . ARG A 1 166 ? -16.787 -3.718 29.463 1.00 96.75 166 ARG A N 1
ATOM 1340 C CA . ARG A 1 166 ? -18.143 -3.193 29.709 1.00 96.75 166 ARG A 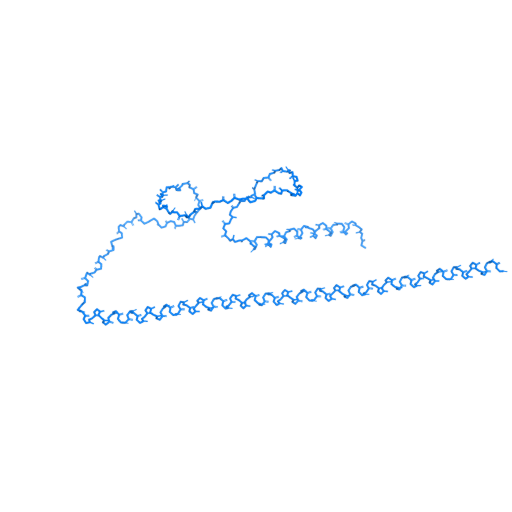CA 1
ATOM 1341 C C . ARG A 1 166 ? -19.064 -4.255 30.281 1.00 96.75 166 ARG A C 1
ATOM 1343 O O . ARG A 1 166 ? -19.770 -3.984 31.245 1.00 96.75 166 ARG A O 1
ATOM 1350 N N . ARG A 1 167 ? -19.023 -5.469 29.732 1.00 96.75 167 ARG A N 1
ATOM 1351 C CA . ARG A 1 167 ? -19.832 -6.577 30.240 1.00 96.75 167 ARG A CA 1
ATOM 1352 C C . ARG A 1 167 ? -19.469 -6.915 31.688 1.00 96.75 167 ARG A C 1
ATOM 1354 O O . ARG A 1 167 ? -20.368 -7.121 32.493 1.00 96.75 167 ARG A O 1
ATOM 1361 N N . GLN A 1 168 ? -18.181 -6.966 32.027 1.00 97.50 168 GLN A N 1
ATOM 1362 C CA . GLN A 1 168 ? -17.742 -7.212 33.405 1.00 97.50 168 GLN A CA 1
ATOM 1363 C C . GLN A 1 168 ? -18.199 -6.095 34.350 1.00 97.50 168 GLN A C 1
ATOM 1365 O O . GLN A 1 168 ? -18.696 -6.375 35.436 1.00 97.50 168 GLN A O 1
ATOM 1370 N N . GLN A 1 169 ? -18.097 -4.832 33.929 1.00 96.62 169 GLN A N 1
ATOM 1371 C CA . GLN A 1 169 ? -18.590 -3.696 34.714 1.00 96.62 169 GLN A CA 1
ATOM 1372 C C . GLN A 1 169 ? -20.108 -3.746 34.921 1.00 96.62 169 GLN A C 1
ATOM 1374 O O . GLN A 1 169 ? -20.588 -3.447 36.011 1.00 96.62 169 GLN A O 1
ATOM 1379 N N . GLU A 1 170 ? -20.872 -4.123 33.896 1.00 96.62 170 GLU A N 1
ATOM 1380 C CA . GLU A 1 170 ? -22.322 -4.307 34.000 1.00 96.62 170 GLU A CA 1
ATOM 1381 C C . GLU A 1 170 ? -22.683 -5.466 34.933 1.00 96.62 170 GLU A C 1
ATOM 1383 O O . GLU A 1 170 ? -23.601 -5.321 35.734 1.00 96.62 170 GLU A O 1
ATOM 1388 N N . GLN A 1 171 ? -21.946 -6.580 34.883 1.00 96.81 171 GLN A N 1
ATOM 1389 C CA . GLN A 1 171 ? -22.128 -7.702 35.809 1.00 96.81 171 GLN A CA 1
ATOM 1390 C C . GLN A 1 171 ? -21.889 -7.279 37.258 1.00 96.81 171 GLN A C 1
ATOM 1392 O O . GLN A 1 171 ? -22.764 -7.494 38.088 1.00 96.81 171 GLN A O 1
ATOM 1397 N N . LEU A 1 172 ? -20.774 -6.599 37.539 1.00 97.31 172 LEU A N 1
ATOM 1398 C CA . LEU A 1 172 ? -20.478 -6.091 38.881 1.00 97.31 172 LEU A CA 1
ATOM 1399 C C . LEU A 1 172 ? -21.556 -5.117 39.374 1.00 97.31 172 LEU A C 1
ATOM 1401 O O . LEU A 1 172 ? -22.008 -5.226 40.507 1.00 97.31 172 LEU A O 1
ATOM 1405 N N . ARG A 1 173 ? -22.042 -4.214 38.513 1.00 97.19 173 ARG A N 1
ATOM 1406 C CA . ARG A 1 173 ? -23.149 -3.309 38.868 1.00 97.19 173 ARG A CA 1
ATOM 1407 C C . ARG A 1 173 ? -24.454 -4.048 39.149 1.00 97.19 173 ARG A C 1
ATOM 1409 O O . ARG A 1 173 ? -25.194 -3.653 40.044 1.00 97.19 173 ARG A O 1
ATOM 1416 N N . LEU A 1 174 ? -24.774 -5.081 38.371 1.00 97.00 174 LEU A N 1
ATOM 1417 C CA . LEU A 1 174 ? -25.963 -5.902 38.610 1.00 97.00 174 LEU A CA 1
ATOM 1418 C C . LEU A 1 174 ? -25.841 -6.678 39.922 1.00 97.00 174 LEU A C 1
ATOM 1420 O O . LEU A 1 174 ? -26.819 -6.759 40.660 1.00 97.00 174 LEU A O 1
ATOM 1424 N N . GLU A 1 175 ? -24.654 -7.203 40.229 1.00 96.88 175 GLU A N 1
ATOM 1425 C CA . GLU A 1 175 ? -24.356 -7.837 41.513 1.00 96.88 175 GLU A CA 1
ATOM 1426 C C . GLU A 1 175 ? -24.539 -6.840 42.666 1.00 96.88 175 GLU A C 1
ATOM 1428 O O . GLU A 1 175 ? -25.317 -7.122 43.575 1.00 96.88 175 GLU A O 1
ATOM 1433 N N . GLU A 1 176 ? -23.945 -5.645 42.590 1.00 96.62 176 GLU A N 1
ATOM 1434 C CA . GLU A 1 176 ? -24.130 -4.566 43.575 1.00 96.62 176 GLU A CA 1
ATOM 1435 C C . GLU A 1 176 ? -25.621 -4.260 43.798 1.00 96.62 176 GLU A C 1
ATOM 1437 O O . GLU A 1 176 ? -26.118 -4.384 44.918 1.00 96.62 176 GLU A O 1
ATOM 1442 N N . VAL A 1 177 ? -26.378 -3.979 42.732 1.00 97.31 177 VAL A N 1
ATOM 1443 C CA . VAL A 1 177 ? -27.825 -3.712 42.822 1.00 97.31 177 VAL A CA 1
ATOM 1444 C C . VAL A 1 177 ? -28.588 -4.901 43.414 1.00 97.31 177 VAL A C 1
ATOM 1446 O O . VAL A 1 177 ? -29.508 -4.703 44.208 1.00 97.31 177 VAL A O 1
ATOM 1449 N N . SER A 1 178 ? -28.217 -6.137 43.071 1.00 96.44 178 SER A N 1
ATOM 1450 C CA . SER A 1 178 ? -28.867 -7.330 43.624 1.00 96.44 178 SER A CA 1
ATOM 1451 C C . SER A 1 178 ? -28.623 -7.476 45.128 1.00 96.44 178 SER A C 1
ATOM 1453 O O . SER A 1 178 ? -29.554 -7.794 45.870 1.00 96.44 178 SER A O 1
ATOM 1455 N N . THR A 1 179 ? -27.408 -7.171 45.597 1.00 96.31 179 THR A N 1
ATOM 1456 C CA . THR A 1 179 ? -27.078 -7.190 47.028 1.00 96.31 179 THR A CA 1
ATOM 1457 C C . THR A 1 179 ? -27.813 -6.086 47.779 1.00 96.31 179 THR A C 1
ATOM 1459 O O . THR A 1 179 ? -28.351 -6.337 48.854 1.00 96.31 179 THR A O 1
ATOM 1462 N N . GLU A 1 180 ? -27.923 -4.886 47.201 1.00 95.38 180 GLU A N 1
ATOM 1463 C CA . GLU A 1 180 ? -28.696 -3.791 47.787 1.00 95.38 180 GLU A CA 1
ATOM 1464 C C . GLU A 1 180 ? -30.187 -4.125 47.894 1.00 95.38 180 GLU A C 1
ATOM 1466 O O . GLU A 1 180 ? -30.813 -3.801 48.903 1.00 95.38 180 GLU A O 1
ATOM 1471 N N . LEU A 1 181 ? -30.763 -4.771 46.875 1.00 94.06 181 LEU A N 1
ATOM 1472 C CA . LEU A 1 181 ? -32.153 -5.228 46.915 1.00 94.06 181 LEU A CA 1
ATOM 1473 C C . LEU A 1 181 ? -32.359 -6.297 47.988 1.00 94.06 181 LEU A C 1
ATOM 1475 O O . LEU A 1 181 ? -33.300 -6.176 48.765 1.00 94.06 181 LEU A O 1
ATOM 1479 N N . SER A 1 182 ? -31.463 -7.284 48.080 1.00 94.94 182 SER A N 1
ATOM 1480 C CA . SER A 1 182 ? -31.532 -8.317 49.120 1.00 94.94 182 SER A CA 1
ATOM 1481 C C . SER A 1 182 ? -31.403 -7.729 50.529 1.00 94.94 182 SER A C 1
ATOM 1483 O O . SER A 1 182 ? -32.147 -8.113 51.428 1.00 94.94 182 SER A O 1
ATOM 1485 N N . ASN A 1 183 ? -30.515 -6.752 50.725 1.00 95.38 183 ASN A N 1
ATOM 1486 C CA . ASN A 1 183 ? -30.382 -6.059 52.006 1.00 95.38 183 ASN A CA 1
ATOM 1487 C C . ASN A 1 183 ? -31.656 -5.282 52.364 1.00 95.38 183 ASN A C 1
ATOM 1489 O O . ASN A 1 183 ? -32.140 -5.407 53.484 1.00 95.38 183 ASN A O 1
ATOM 1493 N N . LYS A 1 184 ? -32.241 -4.543 51.412 1.00 95.50 184 LYS A N 1
ATOM 1494 C CA . LYS A 1 184 ? -33.513 -3.827 51.621 1.00 95.50 184 LYS A CA 1
ATOM 1495 C C . LYS A 1 184 ? -34.683 -4.770 51.886 1.00 95.50 184 LYS A C 1
ATOM 1497 O O . LYS A 1 184 ? -35.556 -4.439 52.677 1.00 95.50 184 LYS A O 1
ATOM 1502 N N . GLU A 1 185 ? -34.720 -5.927 51.232 1.00 91.19 185 GLU A N 1
ATOM 1503 C CA . GLU A 1 185 ? -35.725 -6.957 51.495 1.00 91.19 185 GLU A CA 1
ATOM 1504 C C . GLU A 1 185 ? -35.603 -7.488 52.929 1.00 91.19 185 GLU A C 1
ATOM 1506 O O . GLU A 1 185 ? -36.603 -7.553 53.637 1.00 91.19 185 GLU A O 1
ATOM 1511 N N . ASN A 1 186 ? -34.381 -7.765 53.392 1.00 91.81 186 ASN A N 1
ATOM 1512 C CA . ASN A 1 186 ? -34.127 -8.170 54.776 1.00 91.81 186 ASN A CA 1
ATOM 1513 C C . ASN A 1 186 ? -34.449 -7.067 55.800 1.00 91.81 186 ASN A C 1
ATOM 1515 O O . ASN A 1 186 ? -34.837 -7.390 56.913 1.00 91.81 186 ASN A O 1
ATOM 1519 N N . GLU A 1 187 ? -34.280 -5.785 55.462 1.00 91.25 187 GLU A N 1
ATOM 1520 C CA . GLU A 1 187 ? -34.656 -4.658 56.337 1.00 91.25 187 GLU A CA 1
ATOM 1521 C C . GLU A 1 187 ? -36.177 -4.481 56.477 1.00 91.25 187 GLU A C 1
ATOM 1523 O O . GLU A 1 187 ? -36.640 -3.900 57.459 1.00 91.25 187 GLU A O 1
ATOM 1528 N N . LEU A 1 188 ? -36.952 -4.931 55.485 1.00 88.31 188 LEU A N 1
ATOM 1529 C CA . LEU A 1 188 ? -38.414 -4.828 55.472 1.00 88.31 188 LEU A CA 1
ATOM 1530 C C . LEU A 1 188 ? -39.120 -6.019 56.142 1.00 88.31 188 LEU A C 1
ATOM 1532 O O . LEU A 1 188 ? -40.314 -5.909 56.432 1.00 88.31 188 LEU A O 1
ATOM 1536 N N . MET A 1 189 ? -38.409 -7.129 56.354 1.00 72.94 189 MET A N 1
ATOM 1537 C CA . MET A 1 189 ? -38.889 -8.354 57.010 1.00 72.94 189 MET A CA 1
ATOM 1538 C C . MET A 1 189 ? -38.627 -8.328 58.516 1.00 72.94 189 MET A C 1
ATOM 1540 O O . MET A 1 189 ? -39.532 -8.769 59.262 1.00 72.94 189 MET A O 1
#

Solvent-accessible surface area (backbone atoms only — not comparable to full-atom values): 12140 Å² total; per-residue (Å²): 132,59,70,69,56,52,54,50,49,52,53,50,51,53,52,50,51,52,52,51,52,51,52,54,51,59,72,69,49,71,96,77,80,80,82,87,89,83,81,86,80,92,77,87,83,81,88,87,81,91,80,87,88,84,92,78,90,82,83,89,78,83,80,91,77,87,82,88,84,84,88,85,84,82,95,70,95,63,88,71,81,71,86,83,66,75,83,81,74,71,72,74,70,77,81,71,72,83,62,56,70,70,55,45,53,51,48,52,52,54,54,46,52,49,51,51,51,52,52,49,52,52,52,50,52,52,49,52,51,53,51,52,50,49,50,53,50,50,54,51,51,50,54,49,51,51,52,50,53,52,49,52,53,50,51,55,51,49,56,50,50,54,50,51,50,50,51,53,52,50,49,54,51,50,50,52,54,49,52,54,50,52,50,53,51,62,74,74,107

Secondary structure (DSSP, 8-state):
--HHHHHHHHHHHHHHHHHHHHHHHHHHS-TT----------------------------------------------------SS---------PPPP-HHHHHHHHHHHHHHHHHHHHHHHHHHHHHHHHHHHHHHHHHHHHHHHHHHHHHHHHHHHHHHHHHHHHHHHHHHHHHHHHHHHHHHHH-